Protein AF-A0A6C0JYM6-F1 (afdb_monomer_lite)

Structure (mmCIF, N/CA/C/O backbone):
data_AF-A0A6C0JYM6-F1
#
_entry.id   AF-A0A6C0JYM6-F1
#
loop_
_atom_site.group_PDB
_atom_site.id
_atom_site.type_symbol
_atom_site.label_atom_id
_atom_site.label_alt_id
_atom_site.label_comp_id
_atom_site.label_asym_id
_atom_site.label_entity_id
_atom_site.label_seq_id
_atom_site.pdbx_PDB_ins_code
_atom_site.Cartn_x
_atom_site.Cartn_y
_atom_site.Cartn_z
_atom_site.occupancy
_atom_site.B_iso_or_equiv
_atom_site.auth_seq_id
_atom_site.auth_comp_id
_atom_site.auth_asym_id
_atom_site.auth_atom_id
_atom_site.pdbx_PDB_model_num
ATOM 1 N N . MET A 1 1 ? 9.472 20.607 43.218 1.00 31.52 1 MET A N 1
ATOM 2 C CA . MET A 1 1 ? 10.200 21.164 44.378 1.00 31.52 1 MET A CA 1
ATOM 3 C C . MET A 1 1 ? 11.625 21.456 43.919 1.00 31.52 1 MET A C 1
ATOM 5 O O . MET A 1 1 ? 12.243 20.564 43.350 1.00 31.52 1 MET A O 1
ATOM 9 N N . GLN A 1 2 ? 12.064 22.716 44.001 1.00 26.34 2 GLN A N 1
ATOM 10 C CA . GLN A 1 2 ? 13.302 23.224 43.388 1.00 26.34 2 GLN A CA 1
ATOM 11 C C . GLN A 1 2 ? 14.539 22.637 44.088 1.00 26.34 2 GLN A C 1
ATOM 13 O O . GLN A 1 2 ? 14.730 22.857 45.279 1.00 26.34 2 GLN A O 1
ATOM 18 N N . LEU A 1 3 ? 15.368 21.890 43.355 1.00 31.64 3 LEU A N 1
ATOM 19 C CA . LEU A 1 3 ? 16.713 21.521 43.801 1.00 31.64 3 LEU A CA 1
ATOM 20 C C . LEU A 1 3 ? 17.609 22.751 43.633 1.00 31.64 3 LEU A C 1
ATOM 22 O O . LEU A 1 3 ? 17.805 23.212 42.509 1.00 31.64 3 LEU A O 1
ATOM 26 N N . GLN A 1 4 ? 18.135 23.285 44.732 1.00 31.38 4 GLN A N 1
ATOM 27 C CA . GLN A 1 4 ? 19.206 24.275 44.675 1.00 31.38 4 GLN A CA 1
ATOM 28 C C . GLN A 1 4 ? 20.534 23.534 44.477 1.00 31.38 4 GLN A C 1
ATOM 30 O O . GLN A 1 4 ? 20.814 22.560 45.172 1.00 31.38 4 GLN A O 1
ATOM 35 N N . SER A 1 5 ? 21.326 23.958 43.492 1.00 37.97 5 SER A N 1
ATOM 36 C CA . SER A 1 5 ? 22.681 23.449 43.272 1.00 37.97 5 SER A CA 1
ATOM 37 C C . SER A 1 5 ? 23.675 24.581 43.470 1.00 37.97 5 SER A C 1
ATOM 39 O O . SER A 1 5 ? 23.580 25.588 42.769 1.00 37.97 5 SER A O 1
ATOM 41 N N . GLU A 1 6 ? 24.648 24.393 44.352 1.00 38.03 6 GLU A N 1
ATOM 42 C CA . GLU A 1 6 ? 25.815 25.267 44.452 1.00 38.03 6 GLU A CA 1
ATOM 43 C C . GLU A 1 6 ? 26.982 24.665 43.661 1.00 38.03 6 GLU A C 1
ATOM 45 O O . GLU A 1 6 ? 27.205 23.449 43.660 1.00 38.03 6 GLU A O 1
ATOM 50 N N . VAL A 1 7 ? 27.703 25.524 42.939 1.00 34.91 7 VAL A N 1
ATOM 51 C CA . VAL A 1 7 ? 28.927 25.162 42.220 1.00 34.91 7 VAL A CA 1
ATOM 52 C C . VAL A 1 7 ? 30.094 25.443 43.153 1.00 34.91 7 VAL A C 1
ATOM 54 O O . VAL A 1 7 ? 30.351 26.600 43.474 1.00 34.91 7 VAL A O 1
ATOM 57 N N . LEU A 1 8 ? 30.819 24.402 43.555 1.00 38.25 8 LEU A N 1
ATOM 58 C CA . LEU A 1 8 ? 32.148 24.577 44.132 1.00 38.25 8 LEU A CA 1
ATOM 59 C C . LEU A 1 8 ? 33.199 24.401 43.038 1.00 38.25 8 LEU A C 1
ATOM 61 O O . LEU A 1 8 ? 33.023 23.645 42.075 1.00 38.25 8 LEU A O 1
ATOM 65 N N . THR A 1 9 ? 34.283 25.157 43.178 1.00 41.19 9 THR A N 1
ATOM 66 C CA . THR A 1 9 ? 35.446 25.122 42.295 1.00 41.19 9 THR A CA 1
ATOM 67 C C . THR A 1 9 ? 35.913 23.676 42.077 1.00 41.19 9 THR A C 1
ATOM 69 O O . THR A 1 9 ? 35.939 22.870 43.003 1.00 41.19 9 THR A O 1
ATOM 72 N N . ASN A 1 10 ? 36.262 23.353 40.824 1.00 40.12 10 ASN A N 1
ATOM 73 C CA . ASN A 1 10 ? 36.602 22.016 40.300 1.00 40.12 10 ASN A CA 1
ATOM 74 C C . ASN A 1 10 ? 35.426 21.069 39.952 1.00 40.12 10 ASN A C 1
ATOM 76 O O . ASN A 1 10 ? 35.439 19.895 40.310 1.00 40.12 10 ASN A O 1
ATOM 80 N N . ASN A 1 11 ? 34.469 21.530 39.131 1.00 40.31 11 ASN A N 1
ATOM 81 C CA . ASN A 1 11 ? 33.576 20.677 38.311 1.00 40.31 11 ASN A CA 1
ATOM 82 C C . ASN A 1 11 ? 32.729 19.614 39.060 1.00 40.31 11 ASN A C 1
ATOM 84 O O . ASN A 1 11 ? 32.369 18.580 38.481 1.00 40.31 11 ASN A O 1
ATOM 88 N N . CYS A 1 12 ? 32.362 19.865 40.318 1.00 37.28 12 CYS A N 1
ATOM 89 C CA . CYS A 1 12 ? 31.471 19.005 41.102 1.00 37.28 12 CYS A CA 1
ATOM 90 C C . CYS A 1 12 ? 30.234 19.778 41.575 1.00 37.28 12 CYS A C 1
ATOM 92 O O . CYS A 1 12 ? 30.325 20.948 41.941 1.00 37.28 12 CYS A O 1
ATOM 94 N N . ARG A 1 13 ? 29.071 19.111 41.573 1.00 43.50 13 ARG A N 1
ATOM 95 C CA . ARG A 1 13 ? 27.805 19.653 42.093 1.00 43.50 13 ARG A CA 1
ATOM 96 C C . ARG A 1 13 ? 27.333 18.826 43.283 1.00 43.50 13 ARG A C 1
ATOM 98 O O . ARG A 1 13 ? 27.358 17.594 43.222 1.00 43.50 13 ARG A O 1
ATOM 105 N N . ILE A 1 14 ? 26.885 19.507 44.335 1.00 44.09 14 ILE A N 1
ATOM 106 C CA . ILE A 1 14 ? 26.272 18.896 45.519 1.00 44.09 14 ILE A CA 1
ATOM 107 C C . ILE A 1 14 ? 24.756 19.062 45.415 1.00 44.09 14 ILE A C 1
ATOM 109 O O . ILE A 1 14 ? 24.266 20.122 45.029 1.00 44.09 14 ILE A O 1
ATOM 113 N N . PHE A 1 15 ? 24.018 18.010 45.764 1.00 44.34 15 PHE A N 1
ATOM 114 C CA . PHE A 1 15 ? 22.562 18.046 45.872 1.00 44.34 15 PHE A CA 1
ATOM 115 C C . PHE A 1 15 ? 22.151 17.806 47.327 1.00 44.34 15 PHE A C 1
ATOM 117 O O . PHE A 1 15 ? 22.619 16.854 47.954 1.00 44.34 15 PHE A O 1
ATOM 124 N N . SER A 1 16 ? 21.255 18.641 47.853 1.00 38.88 16 SER A N 1
ATOM 125 C CA . SER A 1 16 ? 20.612 18.453 49.155 1.00 38.88 16 SER A CA 1
ATOM 126 C C . SER A 1 16 ? 19.107 18.220 48.959 1.00 38.88 16 SER A C 1
ATOM 128 O O . SER A 1 16 ? 18.423 18.969 48.265 1.00 38.88 16 SER A O 1
ATOM 130 N N . GLY A 1 17 ? 18.578 17.131 49.526 1.00 40.44 17 GLY A N 1
ATOM 131 C CA . GLY A 1 17 ? 17.151 16.806 49.452 1.00 40.44 17 GLY A CA 1
ATOM 132 C C . GLY A 1 17 ? 16.804 15.463 50.097 1.00 40.44 17 GLY A C 1
ATOM 133 O O . GLY A 1 17 ? 17.571 14.506 50.028 1.00 40.44 17 GLY A O 1
ATOM 134 N N . SER A 1 18 ? 15.639 15.389 50.741 1.00 34.78 18 SER A N 1
ATOM 135 C CA . SER A 1 18 ? 15.130 14.220 51.471 1.00 34.78 18 SER A CA 1
ATOM 136 C C . SER A 1 18 ? 14.240 13.335 50.589 1.00 34.78 18 SER A C 1
ATOM 138 O O . SER A 1 18 ? 13.049 13.165 50.840 1.00 34.78 18 SER A O 1
ATOM 140 N N . THR A 1 19 ? 14.787 12.754 49.520 1.00 34.78 19 THR A N 1
ATOM 141 C CA . THR A 1 19 ? 14.013 11.824 48.676 1.00 34.78 19 THR A CA 1
ATOM 142 C C . THR A 1 19 ? 14.849 10.631 48.224 1.00 34.78 19 THR A C 1
ATOM 144 O O . THR A 1 19 ? 15.974 10.776 47.754 1.00 34.78 19 THR A O 1
ATOM 147 N N . ARG A 1 20 ? 14.292 9.419 48.372 1.00 34.34 20 ARG A N 1
ATOM 148 C CA . ARG A 1 20 ? 14.915 8.163 47.926 1.00 34.34 20 ARG A CA 1
ATOM 149 C C . ARG A 1 20 ? 14.962 8.124 46.398 1.00 34.34 20 ARG A C 1
ATOM 151 O O . ARG A 1 20 ? 13.972 7.776 45.761 1.00 34.34 20 ARG A O 1
ATOM 158 N N . ILE A 1 21 ? 16.113 8.429 45.811 1.00 35.31 21 ILE A N 1
ATOM 159 C CA . ILE A 1 21 ? 16.358 8.221 44.382 1.00 35.31 21 ILE A CA 1
ATOM 160 C C . ILE A 1 21 ? 17.020 6.846 44.209 1.00 35.31 21 ILE A C 1
ATOM 162 O O . ILE A 1 21 ? 18.114 6.611 44.717 1.00 35.31 21 ILE A O 1
ATOM 166 N N . LYS A 1 22 ? 16.375 5.919 43.486 1.00 34.84 22 LYS A N 1
ATOM 167 C CA . LYS A 1 22 ? 17.035 4.688 43.015 1.00 34.84 22 LYS A CA 1
ATOM 168 C C . LYS A 1 22 ? 17.999 5.061 41.887 1.00 34.84 22 LYS A C 1
ATOM 170 O O . LYS A 1 22 ? 17.589 5.174 40.737 1.00 34.84 22 LYS A O 1
ATOM 175 N N . MET A 1 23 ? 19.269 5.268 42.220 1.00 35.69 23 MET A N 1
ATOM 176 C CA . 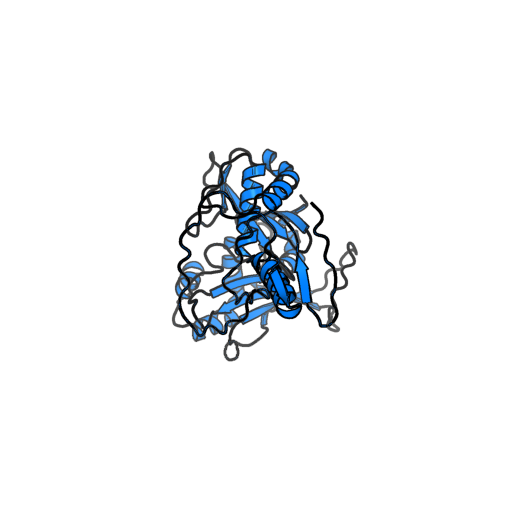MET A 1 23 ? 20.336 5.468 41.236 1.00 35.69 23 MET A CA 1
ATOM 177 C C . MET A 1 23 ? 20.975 4.119 40.850 1.00 35.69 23 MET A C 1
ATOM 179 O O . MET A 1 23 ? 21.131 3.250 41.713 1.00 35.69 23 MET A O 1
ATOM 183 N N . PRO A 1 24 ? 21.347 3.908 39.574 1.00 32.34 24 PRO A N 1
ATOM 184 C CA . PRO A 1 24 ? 22.122 2.740 39.157 1.00 32.34 24 PRO A CA 1
ATOM 185 C C . PRO A 1 24 ? 23.517 2.755 39.808 1.00 32.34 24 PRO A C 1
ATOM 187 O O . PRO A 1 24 ? 24.075 3.822 40.053 1.00 32.34 24 PRO A O 1
ATOM 190 N N . ARG A 1 25 ? 24.068 1.568 40.107 1.00 35.84 25 ARG A N 1
ATOM 191 C CA . ARG A 1 25 ? 25.347 1.383 40.822 1.00 35.84 25 ARG A CA 1
ATOM 192 C C . ARG A 1 25 ? 26.493 2.142 40.137 1.00 35.84 25 ARG A C 1
ATOM 194 O O . ARG A 1 25 ? 27.040 1.664 39.150 1.00 35.84 25 ARG A O 1
ATOM 201 N N . PHE A 1 26 ? 26.897 3.269 40.709 1.00 35.78 26 PHE A N 1
ATOM 202 C CA . PHE A 1 26 ? 28.161 3.938 40.412 1.00 35.78 26 PHE A CA 1
ATOM 203 C C . PHE A 1 26 ? 28.857 4.286 41.730 1.00 35.78 26 PHE A C 1
ATOM 205 O O . PHE A 1 26 ? 28.179 4.524 42.728 1.00 35.78 26 PHE A O 1
ATOM 212 N N . LEU A 1 27 ? 30.196 4.239 41.738 1.00 34.47 27 LEU A N 1
ATOM 213 C CA . LEU A 1 27 ? 31.031 4.492 42.917 1.00 34.47 27 LEU A CA 1
ATOM 214 C C . LEU A 1 27 ? 30.638 5.822 43.578 1.00 34.47 27 LEU A C 1
ATOM 216 O O . LEU A 1 27 ? 30.712 6.875 42.947 1.00 34.47 27 LEU A O 1
ATOM 220 N N . ILE A 1 28 ? 30.248 5.754 44.848 1.00 38.16 28 ILE A N 1
ATOM 221 C CA . ILE A 1 28 ? 30.013 6.914 45.705 1.00 38.16 28 ILE A CA 1
ATOM 222 C C . ILE A 1 28 ? 31.198 6.984 46.662 1.00 38.16 28 ILE A C 1
ATOM 224 O O . ILE A 1 28 ? 31.367 6.096 47.495 1.00 38.16 28 ILE A O 1
ATOM 228 N N . THR A 1 29 ? 32.012 8.029 46.554 1.00 35.47 29 THR A N 1
ATOM 229 C CA . THR A 1 29 ? 33.059 8.323 47.539 1.00 35.47 29 THR A CA 1
ATOM 230 C C . THR A 1 29 ? 32.466 9.254 48.593 1.00 35.47 29 THR A C 1
ATOM 232 O O . THR A 1 29 ? 32.074 10.376 48.278 1.00 35.47 29 THR A O 1
ATOM 235 N N . CYS A 1 30 ? 32.348 8.789 49.837 1.00 29.80 30 CYS A N 1
ATOM 236 C CA . CYS A 1 30 ? 31.891 9.606 50.960 1.00 29.80 30 CYS A CA 1
ATOM 237 C C . CYS A 1 30 ? 33.093 10.352 51.560 1.00 29.80 30 CYS A C 1
ATOM 239 O O . CYS A 1 30 ? 34.024 9.724 52.057 1.00 29.80 30 CYS A O 1
ATOM 241 N N . TYR A 1 31 ? 33.085 11.685 51.507 1.00 31.22 31 TYR A N 1
ATOM 242 C CA . TYR A 1 31 ? 34.155 12.542 52.032 1.00 31.22 31 TYR A CA 1
ATOM 243 C C . TYR A 1 31 ? 33.928 12.917 53.507 1.00 31.22 31 TYR A C 1
ATOM 245 O O . TYR A 1 31 ? 34.009 14.078 53.869 1.00 31.22 31 TYR A O 1
ATOM 253 N N . THR A 1 32 ? 33.656 11.946 54.379 1.00 31.75 32 THR A N 1
ATOM 254 C CA . THR A 1 32 ? 33.750 12.133 55.844 1.00 31.75 32 THR A CA 1
ATOM 255 C C . THR A 1 32 ? 34.091 10.815 56.543 1.00 31.75 32 THR A C 1
ATOM 257 O O . THR A 1 32 ? 33.369 10.352 57.417 1.00 31.75 32 THR A O 1
ATOM 260 N N . CYS A 1 33 ? 35.174 10.162 56.121 1.00 26.64 33 CYS A N 1
ATOM 261 C CA . CYS A 1 33 ? 36.001 9.290 56.961 1.00 26.64 33 CYS A CA 1
ATOM 262 C C . CYS A 1 33 ? 37.198 8.824 56.131 1.00 26.64 33 CYS A C 1
ATOM 264 O O . CYS A 1 33 ? 37.030 8.238 55.065 1.00 26.64 33 CYS A O 1
ATOM 266 N N . SER A 1 34 ? 38.411 9.086 56.611 1.00 30.80 34 SER A N 1
ATOM 267 C CA . SER A 1 34 ? 39.636 8.543 56.027 1.00 30.80 34 SER A CA 1
ATOM 268 C C . SER A 1 34 ? 39.642 7.020 56.184 1.00 30.80 34 SER A C 1
ATOM 270 O O . SER A 1 34 ? 39.886 6.509 57.272 1.00 30.80 34 SER A O 1
ATOM 272 N N . SER A 1 35 ? 39.325 6.281 55.122 1.00 26.66 35 SER A N 1
ATOM 273 C CA . SER A 1 35 ? 39.756 4.889 54.953 1.00 26.66 35 SER A CA 1
ATOM 274 C C . SER A 1 35 ? 39.639 4.471 53.486 1.00 26.66 35 SER A C 1
ATOM 276 O O . SER A 1 35 ? 38.587 4.579 52.858 1.00 26.66 35 SER A O 1
ATOM 278 N N . GLN A 1 36 ? 40.758 4.018 52.919 1.00 29.58 36 GLN A N 1
ATOM 279 C CA . GLN A 1 36 ? 40.793 3.320 51.637 1.00 29.58 36 GLN A CA 1
ATOM 280 C C . GLN A 1 36 ? 40.094 1.966 51.794 1.00 29.58 36 GLN A C 1
ATOM 282 O O . GLN A 1 36 ? 40.442 1.210 52.698 1.00 29.58 36 GLN A O 1
ATOM 287 N N . ILE A 1 37 ? 39.149 1.628 50.911 1.00 31.38 37 ILE A N 1
ATOM 288 C CA . ILE A 1 37 ? 38.588 0.272 50.841 1.00 31.38 37 ILE A CA 1
ATOM 289 C C . ILE A 1 37 ? 38.582 -0.201 49.386 1.00 31.38 37 ILE A C 1
ATOM 291 O O . ILE A 1 37 ? 37.898 0.355 48.526 1.00 31.38 37 ILE A O 1
ATOM 295 N N . ASN A 1 38 ? 39.375 -1.245 49.140 1.00 29.00 38 ASN A N 1
ATOM 296 C CA . ASN A 1 38 ? 39.420 -2.017 47.905 1.00 29.00 38 ASN A CA 1
ATOM 297 C C . ASN A 1 38 ? 38.197 -2.939 47.791 1.00 29.00 38 ASN A C 1
ATOM 299 O O . ASN A 1 38 ? 37.767 -3.529 48.776 1.00 29.00 38 ASN A O 1
ATOM 303 N N . ASN A 1 39 ? 37.691 -3.068 46.560 1.00 36.84 39 ASN A N 1
ATOM 304 C CA . ASN A 1 39 ? 36.740 -4.062 46.047 1.00 36.84 39 ASN A CA 1
ATOM 305 C C . ASN A 1 39 ? 36.231 -5.112 47.051 1.00 36.84 39 ASN A C 1
ATOM 307 O O . ASN A 1 39 ? 36.833 -6.171 47.218 1.00 36.84 39 ASN A O 1
ATOM 311 N N . THR A 1 40 ? 35.058 -4.882 47.642 1.00 27.61 40 THR A N 1
ATOM 312 C CA . THR A 1 40 ? 34.197 -5.973 48.121 1.00 27.61 40 THR A CA 1
ATOM 313 C C . THR A 1 40 ? 32.745 -5.515 48.258 1.00 27.61 40 THR A C 1
ATOM 315 O O . THR A 1 40 ? 32.445 -4.374 48.598 1.00 27.61 40 THR A O 1
ATOM 318 N N . THR A 1 41 ? 31.835 -6.423 47.919 1.00 28.14 41 THR A N 1
ATOM 319 C CA . THR A 1 41 ? 30.375 -6.298 47.948 1.00 28.14 41 THR A CA 1
ATOM 320 C C . THR A 1 41 ? 29.855 -5.710 49.265 1.00 28.14 41 THR A C 1
ATOM 322 O O . THR A 1 41 ? 30.011 -6.324 50.316 1.00 28.14 41 THR A O 1
ATOM 325 N N . ILE A 1 42 ? 29.167 -4.564 49.215 1.00 30.48 42 ILE A N 1
ATOM 326 C CA . ILE A 1 42 ? 28.484 -4.002 50.390 1.00 30.48 42 ILE A CA 1
ATOM 327 C C . ILE A 1 42 ? 27.062 -4.570 50.474 1.00 30.48 42 ILE A C 1
ATOM 329 O O . ILE A 1 42 ? 26.170 -4.186 49.716 1.00 30.48 42 ILE A O 1
ATOM 333 N N . THR A 1 43 ? 26.837 -5.472 51.428 1.00 28.38 43 THR A N 1
ATOM 334 C CA . THR A 1 43 ? 25.513 -5.757 51.998 1.00 28.38 43 THR A CA 1
ATOM 335 C C . THR A 1 43 ? 25.254 -4.774 53.136 1.00 28.38 43 THR A C 1
ATOM 337 O O . THR A 1 43 ? 25.897 -4.864 54.181 1.00 28.38 43 THR A O 1
ATOM 340 N N . HIS A 1 44 ? 24.317 -3.838 52.975 1.00 33.25 44 HIS A N 1
ATOM 341 C CA . HIS A 1 44 ? 23.895 -2.997 54.096 1.00 33.25 44 HIS A CA 1
ATOM 342 C C . HIS A 1 44 ? 22.930 -3.769 55.007 1.00 33.25 44 HIS A C 1
ATOM 344 O O . HIS A 1 44 ? 21.798 -4.060 54.622 1.00 33.25 44 HIS A O 1
ATOM 350 N N . LYS A 1 45 ? 23.380 -4.056 56.236 1.00 27.83 45 LYS A N 1
ATOM 351 C CA . LYS A 1 45 ? 22.495 -4.229 57.396 1.00 27.83 45 LYS A CA 1
ATOM 352 C C . LYS A 1 45 ? 21.785 -2.897 57.661 1.00 27.83 45 LYS A C 1
ATOM 354 O O . LYS A 1 45 ? 22.424 -1.848 57.652 1.00 27.83 45 LYS A O 1
ATOM 359 N N . VAL A 1 46 ? 20.475 -2.953 57.882 1.00 30.28 46 VAL A N 1
ATOM 360 C CA . VAL A 1 46 ? 19.626 -1.805 58.235 1.00 30.28 46 VAL A CA 1
ATOM 361 C C . VAL A 1 46 ? 19.975 -1.335 59.658 1.00 30.28 46 VAL A C 1
ATOM 363 O O . VAL A 1 46 ? 19.858 -2.148 60.575 1.00 30.28 46 VAL A O 1
ATOM 366 N N . PRO A 1 47 ? 20.388 -0.073 59.887 1.00 31.52 47 PRO A N 1
ATOM 367 C CA . PRO A 1 47 ? 20.484 0.489 61.232 1.00 31.52 47 PRO A CA 1
ATOM 368 C C . PRO A 1 47 ? 19.111 0.998 61.703 1.00 31.52 47 PRO A C 1
ATOM 370 O O . PRO A 1 47 ? 18.299 1.451 60.897 1.00 31.52 47 PRO A O 1
ATOM 373 N N . GLY A 1 48 ? 18.862 0.897 63.011 1.00 31.61 48 GLY A N 1
ATOM 374 C CA . GLY A 1 48 ? 17.624 1.304 63.684 1.00 31.61 48 GLY A CA 1
ATOM 375 C C . GLY A 1 48 ? 17.329 2.819 63.687 1.00 31.61 48 GLY A C 1
ATOM 376 O O . GLY A 1 48 ? 18.104 3.609 63.151 1.00 31.61 48 GLY A O 1
ATOM 377 N N . PRO A 1 49 ? 16.205 3.249 64.295 1.00 33.34 49 PRO A N 1
ATOM 378 C CA . PRO A 1 49 ? 15.451 4.431 63.855 1.00 33.34 49 PRO A CA 1
ATOM 379 C C . PRO A 1 49 ? 15.950 5.822 64.284 1.00 33.34 49 PRO A C 1
ATOM 381 O O . PRO A 1 49 ? 15.175 6.758 64.149 1.00 33.34 49 PRO A O 1
ATOM 384 N N . ASN A 1 50 ? 17.172 6.009 64.797 1.00 39.19 50 ASN A N 1
ATOM 385 C CA . ASN A 1 50 ? 17.556 7.281 65.442 1.00 39.19 50 ASN A CA 1
ATOM 386 C C . ASN A 1 50 ? 18.982 7.778 65.122 1.00 39.19 50 ASN A C 1
ATOM 388 O O . ASN A 1 50 ? 19.788 7.971 66.027 1.00 39.19 50 ASN A O 1
ATOM 392 N N . THR A 1 51 ? 19.282 8.078 63.854 1.00 33.72 51 THR A N 1
ATOM 393 C CA . THR A 1 51 ? 20.353 9.032 63.489 1.00 33.72 51 THR A CA 1
ATOM 394 C C . THR A 1 51 ? 19.921 9.911 62.306 1.00 33.72 51 THR A C 1
ATOM 396 O O . THR A 1 51 ? 19.405 9.433 61.298 1.00 33.72 51 THR A O 1
ATOM 399 N N . CYS A 1 52 ? 20.073 11.226 62.476 1.00 33.19 52 CYS A N 1
ATOM 400 C CA . CYS A 1 52 ? 19.615 12.307 61.592 1.00 33.19 52 CYS A CA 1
ATOM 401 C C . CYS A 1 52 ? 20.798 12.849 60.734 1.00 33.19 52 CYS A C 1
ATOM 403 O O . CYS A 1 52 ? 21.910 12.342 60.866 1.00 33.19 52 CYS A O 1
ATOM 405 N N . PRO A 1 53 ? 20.625 13.883 59.888 1.00 43.47 53 PRO A N 1
ATOM 406 C CA . PRO A 1 53 ? 20.251 13.814 58.476 1.00 43.47 53 PRO A CA 1
ATOM 407 C C . PRO A 1 53 ? 21.371 14.355 57.549 1.00 43.47 53 PRO A C 1
ATOM 409 O O . PRO A 1 53 ? 22.373 14.882 58.007 1.00 43.47 53 PRO A O 1
ATOM 412 N N . HIS A 1 54 ? 21.159 14.295 56.230 1.00 34.38 54 HIS A N 1
ATOM 413 C CA . HIS A 1 54 ? 22.023 14.830 55.154 1.00 34.38 54 HIS A CA 1
ATOM 414 C C . HIS A 1 54 ? 23.188 13.940 54.707 1.00 34.38 54 HIS A C 1
ATOM 416 O O . HIS A 1 54 ? 24.354 14.180 54.999 1.00 34.38 54 HIS A O 1
ATOM 422 N N . ILE A 1 55 ? 22.868 12.967 53.851 1.00 40.44 55 ILE A N 1
ATOM 423 C CA . ILE A 1 55 ? 23.872 12.390 52.959 1.00 40.44 55 ILE A CA 1
ATOM 424 C C . ILE A 1 55 ? 24.031 13.343 51.769 1.00 40.44 55 ILE A C 1
ATOM 426 O O . ILE A 1 55 ? 23.116 13.481 50.956 1.00 40.44 55 ILE A O 1
ATOM 430 N N . GLN A 1 56 ? 25.173 14.022 51.681 1.00 37.75 56 GLN A N 1
ATOM 431 C CA . GLN A 1 56 ? 25.569 14.757 50.481 1.00 37.75 56 GLN A CA 1
ATOM 432 C C . GLN A 1 56 ? 26.215 13.779 49.496 1.00 37.75 56 GLN A C 1
ATOM 434 O O . GLN A 1 56 ? 27.204 13.119 49.813 1.00 37.75 56 GLN A O 1
ATOM 439 N N . TYR A 1 57 ? 25.659 13.686 48.290 1.00 48.00 57 TYR A N 1
ATOM 440 C CA . TYR A 1 57 ? 26.269 12.951 47.186 1.00 48.00 57 TYR A CA 1
ATOM 441 C C . TYR A 1 57 ? 26.857 13.958 46.198 1.00 48.00 57 TYR A C 1
ATOM 443 O O . TYR A 1 57 ? 26.138 14.818 45.687 1.00 48.00 57 TYR A O 1
ATOM 451 N N . ALA A 1 58 ? 28.152 13.842 45.913 1.00 44.44 58 ALA A N 1
ATOM 452 C CA . ALA A 1 58 ? 28.790 14.566 44.822 1.00 44.44 58 ALA A CA 1
ATOM 453 C C . ALA A 1 58 ? 28.782 13.679 43.571 1.00 44.44 58 ALA A C 1
ATOM 455 O O . ALA A 1 58 ? 29.330 12.577 43.576 1.00 44.44 58 ALA A O 1
ATOM 456 N N . ILE A 1 59 ? 28.157 14.152 42.494 1.00 52.97 59 ILE A N 1
ATOM 457 C CA . ILE A 1 59 ? 28.250 13.526 41.169 1.00 52.97 59 ILE A CA 1
ATOM 458 C C . ILE A 1 59 ? 29.100 14.457 40.311 1.00 52.97 59 ILE A C 1
ATOM 460 O O . ILE A 1 59 ? 28.813 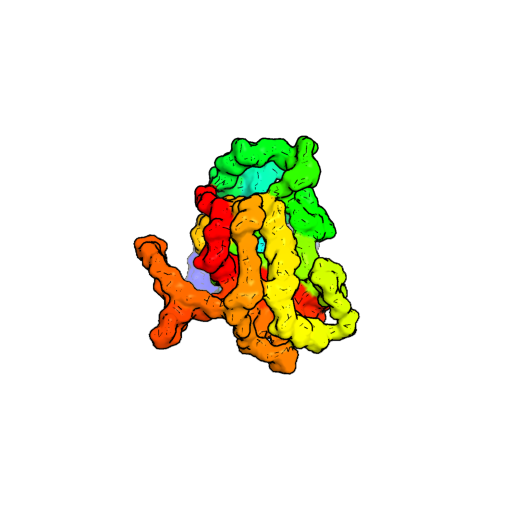15.652 40.220 1.00 52.97 59 ILE A O 1
ATOM 464 N N . CYS A 1 60 ? 30.150 13.932 39.677 1.00 56.88 60 CYS A N 1
ATOM 465 C CA . CYS A 1 60 ? 30.956 14.755 38.782 1.00 56.88 60 CYS A CA 1
ATOM 466 C C . CYS A 1 60 ? 30.138 15.164 37.547 1.00 56.88 60 CYS A C 1
ATOM 468 O O . CYS A 1 60 ? 29.288 14.410 37.056 1.00 56.88 60 CYS A O 1
ATOM 470 N N . ASP A 1 61 ? 30.429 16.345 37.005 1.00 49.81 61 ASP A N 1
ATOM 471 C CA . ASP A 1 61 ? 29.655 16.955 35.917 1.00 49.81 61 ASP A CA 1
ATOM 472 C C . ASP A 1 61 ? 29.574 16.044 34.667 1.00 49.81 61 ASP A C 1
ATOM 474 O O . ASP A 1 61 ? 28.567 16.014 33.958 1.00 49.81 61 ASP A O 1
ATOM 478 N N . LYS A 1 62 ? 30.602 15.211 34.437 1.00 54.12 62 LYS A N 1
ATOM 479 C CA . LYS A 1 62 ? 30.648 14.212 33.353 1.00 54.12 62 LYS A CA 1
ATOM 480 C C . LYS A 1 62 ? 29.664 13.056 33.572 1.00 54.12 62 LYS A C 1
ATOM 482 O O . LYS A 1 62 ? 28.988 12.649 32.629 1.00 54.12 62 LYS A O 1
ATOM 487 N N . CYS A 1 63 ? 29.553 12.543 34.798 1.00 59.34 63 CYS A N 1
ATOM 488 C CA . CYS A 1 63 ? 28.593 11.492 35.149 1.00 59.34 63 CYS A CA 1
ATOM 489 C C . CYS A 1 63 ? 27.153 12.019 35.146 1.00 59.34 63 CYS A C 1
ATOM 491 O O . CYS A 1 63 ? 26.255 11.315 34.693 1.00 59.34 63 CYS A O 1
ATOM 493 N N . TYR A 1 64 ? 26.943 13.269 35.569 1.00 61.16 64 TYR A N 1
ATOM 494 C CA . TYR A 1 64 ? 25.638 13.930 35.514 1.00 61.16 64 TYR A CA 1
ATOM 495 C C . TYR A 1 64 ? 25.172 14.172 34.070 1.00 61.16 64 TYR A C 1
ATOM 497 O O . TYR A 1 64 ? 24.059 13.808 33.696 1.00 61.16 64 TYR A O 1
ATOM 505 N N . LYS A 1 65 ? 26.051 14.698 33.209 1.00 56.84 65 LYS A N 1
ATOM 506 C CA . LYS A 1 65 ? 25.766 14.861 31.773 1.00 56.84 65 LYS A CA 1
ATOM 507 C C . LYS A 1 65 ? 25.499 13.520 31.086 1.00 56.84 65 LYS A C 1
ATOM 509 O O . LYS A 1 65 ? 24.614 13.439 30.236 1.00 56.84 65 LYS A O 1
ATOM 514 N N . LYS A 1 66 ? 26.214 12.458 31.477 1.00 55.69 66 LYS A N 1
ATOM 515 C CA . LYS A 1 66 ? 25.968 11.097 30.985 1.00 55.69 66 LYS A CA 1
ATOM 516 C C . LYS A 1 66 ? 24.613 10.558 31.451 1.00 55.69 66 LYS A C 1
ATOM 518 O O . LYS A 1 66 ? 23.879 10.047 30.617 1.00 55.69 66 LYS A O 1
ATOM 523 N N . SER A 1 67 ? 24.241 10.725 32.724 1.00 55.44 67 SER A N 1
ATOM 524 C CA . SER A 1 67 ? 22.938 10.263 33.218 1.00 55.44 67 SER A CA 1
ATOM 525 C C . SER A 1 67 ? 21.779 11.019 32.570 1.00 55.44 67 SER A C 1
ATOM 527 O O . SER A 1 67 ? 20.809 10.385 32.180 1.00 55.44 67 SER A O 1
ATOM 529 N N . LEU A 1 68 ? 21.899 12.333 32.347 1.00 53.81 68 LEU A N 1
ATOM 530 C CA . LEU A 1 68 ? 20.928 13.122 31.577 1.00 53.81 68 LEU A CA 1
ATOM 531 C C . LEU A 1 68 ? 20.839 12.673 30.112 1.00 53.81 68 LEU A C 1
ATOM 533 O O . LEU A 1 68 ? 19.743 12.564 29.563 1.00 53.81 68 LEU A O 1
ATOM 537 N N . GLY A 1 69 ? 21.981 12.388 29.480 1.00 50.28 69 GLY A N 1
ATOM 538 C CA . GLY A 1 69 ? 22.042 11.849 28.120 1.00 50.28 69 GLY A CA 1
ATOM 539 C C . GLY A 1 69 ? 21.403 10.462 28.002 1.00 50.28 69 GLY A C 1
ATOM 540 O O . GLY A 1 69 ? 20.656 10.207 27.057 1.00 50.28 69 GLY A O 1
ATOM 541 N N . ASP A 1 70 ? 21.632 9.593 28.986 1.00 48.59 70 ASP A N 1
ATOM 542 C CA . ASP A 1 70 ? 21.068 8.244 29.056 1.00 48.59 70 ASP A CA 1
ATOM 543 C C . ASP A 1 70 ? 19.568 8.275 29.414 1.00 48.59 70 ASP A C 1
ATOM 545 O O . ASP A 1 70 ? 18.780 7.525 28.834 1.00 48.59 70 ASP A O 1
ATOM 549 N N . HIS A 1 71 ? 19.131 9.210 30.266 1.00 43.94 71 HIS A N 1
ATOM 550 C CA . HIS A 1 71 ? 17.717 9.425 30.589 1.00 43.94 71 HIS A CA 1
ATOM 551 C C . HIS A 1 71 ? 16.937 9.972 29.383 1.00 43.94 71 HIS A C 1
ATOM 553 O O . HIS A 1 71 ? 15.826 9.513 29.117 1.00 43.94 71 HIS A O 1
ATOM 559 N N . ASN A 1 72 ? 17.535 10.876 28.595 1.00 43.44 72 ASN A N 1
ATOM 560 C CA . ASN A 1 72 ? 16.966 11.343 27.325 1.00 43.44 72 ASN A CA 1
ATOM 561 C C . ASN A 1 72 ? 16.956 10.247 26.245 1.00 43.44 72 ASN A C 1
ATOM 563 O O . ASN A 1 72 ? 16.024 10.186 25.440 1.00 43.44 72 ASN A O 1
ATOM 567 N N . LYS A 1 73 ? 17.935 9.331 26.246 1.00 40.19 73 LYS A N 1
ATOM 568 C CA . LYS A 1 73 ? 17.932 8.138 25.378 1.00 40.19 73 LYS A CA 1
ATOM 569 C C . LYS A 1 73 ? 16.858 7.120 25.762 1.00 40.19 73 LYS A C 1
ATOM 571 O O . LYS A 1 73 ? 16.298 6.485 24.871 1.00 40.19 73 LYS A O 1
ATOM 576 N N . MET A 1 74 ? 16.525 6.984 27.047 1.00 40.78 74 MET A N 1
ATOM 577 C CA . MET A 1 74 ? 15.430 6.115 27.499 1.00 40.78 74 MET A CA 1
ATOM 578 C C . MET A 1 74 ? 14.033 6.632 27.107 1.00 40.78 74 MET A C 1
ATOM 580 O O . MET A 1 74 ? 13.099 5.836 27.061 1.00 40.78 74 MET A O 1
ATOM 584 N N . VAL A 1 75 ? 13.878 7.921 26.772 1.00 44.12 75 VAL A N 1
ATOM 585 C CA . VAL A 1 75 ? 12.563 8.550 26.518 1.00 44.12 75 VAL A CA 1
ATOM 586 C C . VAL A 1 75 ? 12.187 8.649 25.030 1.00 44.12 75 VAL A C 1
ATOM 588 O O . VAL A 1 75 ? 11.022 8.862 24.709 1.00 44.12 75 VAL A O 1
ATOM 591 N N . LYS A 1 76 ? 13.093 8.393 24.080 1.00 41.91 76 LYS A N 1
ATOM 592 C CA . LYS A 1 76 ? 12.723 8.292 22.653 1.00 41.91 76 LYS A CA 1
ATOM 593 C C . LYS A 1 76 ? 13.158 6.965 22.054 1.00 41.91 76 LYS A C 1
ATOM 595 O O . LYS A 1 76 ? 14.094 6.887 21.262 1.00 41.91 76 LYS A O 1
ATOM 600 N N . LYS A 1 77 ? 12.420 5.904 22.388 1.00 47.06 77 LYS A N 1
ATOM 601 C CA . LYS A 1 77 ? 12.420 4.694 21.562 1.00 47.06 77 LYS A CA 1
ATOM 602 C C . LYS A 1 77 ? 11.953 5.098 20.163 1.00 47.06 77 LYS A C 1
ATOM 604 O O . LYS A 1 77 ? 10.840 5.588 20.004 1.00 47.06 77 LYS A O 1
ATOM 609 N N . GLN A 1 78 ? 12.818 4.942 19.165 1.00 49.88 78 GLN A N 1
ATOM 610 C CA . GLN A 1 78 ? 12.495 5.266 17.780 1.00 49.88 78 GLN A CA 1
ATOM 611 C C . GLN A 1 78 ? 11.291 4.422 17.336 1.00 49.88 78 GLN A C 1
ATOM 613 O O . GLN A 1 78 ? 11.405 3.202 17.201 1.00 49.88 78 GLN A O 1
ATOM 618 N N . LEU A 1 79 ? 10.137 5.069 17.161 1.00 58.84 79 LEU A N 1
ATOM 619 C CA . LEU A 1 79 ? 8.917 4.426 16.677 1.00 58.84 79 LEU A CA 1
ATOM 620 C C . LEU A 1 79 ? 9.172 3.882 15.268 1.00 58.84 79 LEU A C 1
ATOM 622 O O . LEU A 1 79 ? 9.699 4.593 14.405 1.00 58.84 79 LEU A O 1
ATOM 626 N N . ARG A 1 80 ? 8.768 2.644 14.995 1.00 58.88 80 ARG A N 1
ATOM 627 C CA . ARG A 1 80 ? 8.810 2.036 13.654 1.00 58.88 80 ARG A CA 1
ATOM 628 C C . ARG A 1 80 ? 7.528 2.340 12.881 1.00 58.88 80 ARG A C 1
ATOM 630 O O . ARG A 1 80 ? 6.544 2.745 13.486 1.00 58.88 80 ARG A O 1
ATOM 637 N N . THR A 1 81 ? 7.532 2.217 11.556 1.00 58.28 81 THR A N 1
ATOM 638 C CA . THR A 1 81 ? 6.334 2.487 10.731 1.00 58.28 81 THR A CA 1
ATOM 639 C C . THR A 1 81 ? 5.147 1.631 11.161 1.00 58.28 81 THR A C 1
ATOM 641 O O . THR A 1 81 ? 4.028 2.120 11.218 1.00 58.28 81 THR A O 1
ATOM 644 N N . GLU A 1 82 ? 5.407 0.389 11.563 1.00 65.25 82 GLU A N 1
ATOM 645 C CA . GLU A 1 82 ? 4.401 -0.528 12.096 1.00 65.25 82 GLU A CA 1
ATOM 646 C C . GLU A 1 82 ? 3.793 -0.046 13.424 1.00 65.25 82 GLU A C 1
ATOM 648 O O . GLU A 1 82 ? 2.670 -0.417 13.754 1.00 65.25 82 GLU A O 1
ATOM 653 N N . ASP A 1 83 ? 4.511 0.781 14.191 1.00 81.38 83 ASP A N 1
ATOM 654 C CA . ASP A 1 83 ? 3.979 1.368 15.422 1.00 81.38 83 ASP A CA 1
ATOM 655 C C . ASP A 1 83 ? 2.953 2.469 15.098 1.00 81.38 83 ASP A C 1
ATOM 657 O O . ASP A 1 83 ? 1.926 2.559 15.765 1.00 81.38 83 ASP A O 1
ATOM 661 N N . ASP A 1 84 ? 3.182 3.252 14.039 1.00 85.44 84 ASP A N 1
ATOM 662 C CA . ASP A 1 84 ? 2.245 4.289 13.582 1.00 85.44 84 ASP A CA 1
ATOM 663 C C . ASP A 1 84 ? 0.993 3.678 12.952 1.00 85.44 84 ASP A C 1
ATOM 665 O O . ASP A 1 84 ? -0.104 4.159 13.221 1.00 85.44 84 ASP A O 1
ATOM 669 N N . GLY A 1 85 ? 1.144 2.583 12.196 1.00 90.88 85 GLY A N 1
ATOM 670 C CA . GLY A 1 85 ? 0.019 1.813 11.656 1.00 90.88 85 GLY A CA 1
ATOM 671 C C . GLY A 1 85 ? -0.945 1.367 12.753 1.00 90.88 85 GLY A C 1
ATOM 672 O O . GLY A 1 85 ? -2.126 1.690 12.710 1.00 90.88 85 GLY A O 1
ATOM 673 N N . LYS A 1 86 ? -0.420 0.753 13.821 1.00 92.81 86 LYS A N 1
ATOM 674 C CA . LYS A 1 86 ? -1.242 0.301 14.956 1.00 92.81 86 LYS A CA 1
ATOM 675 C C . LYS A 1 86 ? -1.882 1.439 15.744 1.00 92.81 86 LYS A C 1
ATOM 677 O O . LYS A 1 86 ? -2.993 1.287 16.243 1.00 92.81 86 LYS A O 1
ATOM 682 N N . MET A 1 87 ? -1.193 2.572 15.896 1.00 95.12 87 MET A N 1
ATOM 683 C CA . MET A 1 87 ? -1.784 3.758 16.529 1.00 95.12 87 MET A CA 1
ATOM 684 C C . MET A 1 87 ? -2.887 4.372 15.656 1.00 95.12 87 MET A C 1
ATOM 686 O O . MET A 1 87 ? -3.881 4.858 16.192 1.00 95.12 87 MET A O 1
ATOM 690 N N . PHE A 1 88 ? -2.740 4.317 14.330 1.00 96.62 88 PHE A N 1
ATOM 691 C CA . PHE A 1 88 ? -3.763 4.764 13.391 1.00 96.62 88 PHE A CA 1
ATOM 692 C C . PHE A 1 88 ? -4.986 3.848 13.391 1.00 96.62 88 PHE A C 1
ATOM 694 O O . PHE A 1 88 ? -6.100 4.339 13.556 1.00 96.62 88 PHE A O 1
ATOM 701 N N . GLU A 1 89 ? -4.781 2.530 13.339 1.00 96.75 89 GLU A N 1
ATOM 702 C CA . GLU A 1 89 ? -5.852 1.542 13.493 1.00 96.75 89 GLU A CA 1
ATOM 703 C C . GLU A 1 89 ? -6.606 1.724 14.825 1.00 96.75 89 GLU A C 1
ATOM 705 O O . GLU A 1 89 ? -7.838 1.691 14.879 1.00 96.75 89 GLU A O 1
ATOM 710 N N . MET A 1 90 ? -5.883 1.972 15.922 1.00 97.19 90 MET A N 1
ATOM 711 C CA . MET A 1 90 ? -6.506 2.287 17.209 1.00 97.19 90 MET A CA 1
ATOM 712 C C . MET A 1 90 ? -7.338 3.576 17.136 1.00 97.19 90 MET A C 1
ATOM 714 O O . MET A 1 90 ? -8.460 3.601 17.633 1.00 97.19 90 MET A O 1
ATOM 718 N N . GLY A 1 91 ? -6.833 4.633 16.494 1.00 97.56 91 GLY A N 1
ATOM 719 C CA . GLY A 1 91 ? -7.584 5.875 16.279 1.00 97.56 91 GLY A CA 1
ATOM 720 C C . GLY A 1 91 ? -8.894 5.656 15.512 1.00 97.56 91 GLY A C 1
ATOM 721 O O . GLY A 1 91 ? -9.926 6.201 15.899 1.00 97.56 91 GLY A O 1
ATOM 722 N N . ILE A 1 92 ? -8.874 4.802 14.484 1.00 98.19 92 ILE A N 1
ATOM 723 C CA . ILE A 1 92 ? -10.071 4.398 13.731 1.00 98.19 92 ILE A CA 1
ATOM 724 C C . ILE A 1 92 ? -11.039 3.618 14.630 1.00 98.19 92 ILE A C 1
ATOM 726 O O . ILE A 1 92 ? -12.228 3.927 14.640 1.00 98.19 92 ILE A O 1
ATOM 730 N N . CYS A 1 93 ? -10.549 2.669 15.439 1.00 97.88 93 CYS A N 1
ATOM 731 C CA . CYS A 1 93 ? -11.396 1.929 16.384 1.00 97.88 93 CYS A CA 1
ATOM 732 C C . CYS A 1 93 ? -12.121 2.879 17.347 1.00 97.88 93 CYS A C 1
ATOM 734 O O . CYS A 1 93 ? -13.326 2.761 17.561 1.00 97.88 93 CYS A O 1
ATOM 736 N N . LEU A 1 94 ? -11.401 3.868 17.885 1.00 97.56 94 LEU A N 1
ATOM 737 C CA . LEU A 1 94 ? -11.976 4.878 18.770 1.00 97.56 94 LEU A CA 1
ATOM 738 C C . LEU A 1 94 ? -13.019 5.760 18.072 1.00 97.56 94 LEU A C 1
ATOM 740 O O . LEU A 1 94 ? -13.999 6.136 18.715 1.00 97.56 94 LEU A O 1
ATOM 744 N N . ALA A 1 95 ? -12.805 6.118 16.802 1.00 97.12 95 ALA A N 1
ATOM 745 C CA . ALA A 1 95 ? -13.735 6.941 16.024 1.00 97.12 95 ALA A CA 1
ATOM 746 C C . ALA A 1 95 ? -15.029 6.180 15.697 1.00 97.12 95 ALA A C 1
ATOM 748 O O . ALA A 1 95 ? -16.125 6.719 15.833 1.00 97.12 95 ALA A O 1
ATOM 749 N N . LEU A 1 96 ? -14.906 4.898 15.349 1.00 96.62 96 LEU A N 1
ATOM 750 C CA . LEU A 1 96 ? -16.043 4.012 15.098 1.00 96.62 96 LEU A CA 1
ATOM 751 C C . LEU A 1 96 ? -16.751 3.563 16.388 1.00 96.62 96 LEU A C 1
ATOM 753 O O . LEU A 1 96 ? -17.886 3.100 16.335 1.00 96.62 96 LEU A O 1
ATOM 757 N N . GLY A 1 97 ? -16.113 3.718 17.553 1.00 96.00 97 GLY A N 1
ATOM 758 C CA . GLY A 1 97 ? -16.660 3.273 18.837 1.00 96.00 97 GLY A CA 1
ATOM 759 C C . GLY A 1 97 ? -16.596 1.755 19.032 1.00 96.00 97 GLY A C 1
ATOM 760 O O . GLY A 1 97 ? -17.459 1.191 19.699 1.00 96.00 97 GLY A O 1
ATOM 761 N N . ILE A 1 98 ? -15.585 1.099 18.458 1.00 96.56 98 ILE A N 1
ATOM 762 C CA . ILE A 1 98 ? -15.432 -0.363 18.437 1.00 96.56 98 ILE A CA 1
ATOM 763 C C . ILE A 1 98 ? -14.176 -0.803 19.201 1.00 96.56 98 ILE A C 1
ATOM 765 O O . ILE A 1 98 ? -13.221 -0.028 19.325 1.00 96.56 98 ILE A O 1
ATOM 769 N N . PRO A 1 99 ? -14.128 -2.041 19.725 1.00 96.38 99 PRO A N 1
ATOM 770 C CA . PRO A 1 99 ? -12.933 -2.541 20.393 1.00 96.38 99 PRO A CA 1
ATOM 771 C C . PRO A 1 99 ? -11.791 -2.787 19.396 1.00 96.38 99 PRO A C 1
ATOM 773 O O . PRO A 1 99 ? -11.996 -3.327 18.309 1.00 96.38 99 PRO A O 1
ATOM 776 N N . TYR A 1 100 ? -10.562 -2.455 19.801 1.00 95.88 100 TYR A N 1
ATOM 777 C CA . TYR A 1 100 ? -9.367 -2.887 19.078 1.00 95.88 100 TYR A CA 1
ATOM 778 C C . TYR A 1 100 ? -9.120 -4.370 19.336 1.00 95.88 100 TYR A C 1
ATOM 780 O O . TYR A 1 100 ? -8.767 -4.782 20.443 1.00 95.88 100 TYR A O 1
ATOM 788 N N . ASP A 1 101 ? -9.281 -5.173 18.296 1.00 93.50 101 ASP A N 1
ATOM 789 C CA . ASP A 1 101 ? -9.040 -6.607 18.367 1.00 93.50 101 ASP A CA 1
ATOM 790 C C . ASP A 1 101 ? -7.548 -6.946 18.195 1.00 93.50 101 ASP A C 1
ATOM 792 O O . ASP A 1 101 ? -7.042 -7.112 17.086 1.00 93.50 101 ASP A O 1
ATOM 796 N N . GLY A 1 102 ? -6.817 -7.007 19.310 1.00 89.56 102 GLY A N 1
ATOM 797 C CA . GLY A 1 102 ? -5.409 -7.394 19.334 1.00 89.56 102 GLY A CA 1
ATOM 798 C C . GLY A 1 102 ? -4.638 -6.834 20.528 1.00 89.56 102 GLY A C 1
ATOM 799 O O . GLY A 1 102 ? -5.145 -6.064 21.341 1.00 89.56 102 GLY A O 1
ATOM 800 N N . LYS A 1 103 ? -3.355 -7.201 20.643 1.00 89.75 103 LYS A N 1
ATOM 801 C CA . LYS A 1 103 ? -2.486 -6.674 21.707 1.00 89.75 103 LYS A CA 1
ATOM 802 C C . LYS A 1 103 ? -1.991 -5.269 21.360 1.00 89.75 103 LYS A C 1
ATOM 804 O O . LYS A 1 103 ? -1.017 -5.117 20.615 1.00 89.75 103 LYS A O 1
ATOM 809 N N . TYR A 1 104 ? -2.602 -4.261 21.972 1.00 92.12 104 TYR A N 1
ATOM 810 C CA . TYR A 1 104 ? -2.139 -2.877 21.917 1.00 92.12 104 TYR A CA 1
ATOM 811 C C . TYR A 1 104 ? -1.174 -2.570 23.072 1.00 92.12 104 TYR A C 1
ATOM 813 O O . TYR A 1 104 ? -1.425 -2.925 24.220 1.00 92.12 104 TYR A O 1
ATOM 821 N N . LYS A 1 105 ? -0.028 -1.948 22.771 1.00 91.69 105 LYS A N 1
ATOM 822 C CA . LYS A 1 105 ? 1.048 -1.675 23.750 1.00 91.69 105 LYS A CA 1
ATOM 823 C C . LYS A 1 105 ? 1.600 -0.247 23.681 1.00 91.69 105 LYS A C 1
ATOM 825 O O . LYS A 1 105 ? 2.676 0.012 24.218 1.00 91.69 105 LYS A O 1
ATOM 830 N N . TYR A 1 106 ? 0.935 0.628 22.933 1.00 91.25 106 TYR A N 1
ATOM 831 C CA . TYR A 1 106 ? 1.399 1.984 22.643 1.00 91.25 106 TYR A CA 1
ATOM 832 C C . TYR A 1 106 ? 0.628 3.005 23.488 1.00 91.25 106 TYR A C 1
ATOM 834 O O . TYR A 1 106 ? -0.344 2.653 24.153 1.00 91.25 106 TYR A O 1
ATOM 842 N N . GLY A 1 107 ? 1.081 4.259 23.500 1.00 89.62 107 GLY A N 1
ATOM 843 C CA . GLY A 1 107 ? 0.366 5.343 24.178 1.00 89.62 107 GLY A CA 1
ATOM 844 C C . GLY A 1 107 ? -0.962 5.675 23.491 1.00 89.62 107 GLY A C 1
ATOM 845 O O . GLY A 1 107 ? -1.169 5.330 22.326 1.00 89.62 107 GLY A O 1
ATOM 846 N N . MET A 1 108 ? -1.855 6.354 24.210 1.00 94.25 108 MET A N 1
ATOM 847 C CA . MET A 1 108 ? -3.172 6.754 23.692 1.00 94.25 108 MET A CA 1
ATOM 848 C C . MET A 1 108 ? -3.211 8.184 23.143 1.00 94.25 108 MET A C 1
ATOM 850 O O . MET A 1 108 ? -4.199 8.556 22.519 1.00 94.25 108 MET A O 1
ATOM 854 N N . ASP A 1 109 ? -2.140 8.965 23.303 1.00 93.19 109 ASP A N 1
ATOM 855 C CA . ASP A 1 109 ? -2.102 10.374 22.888 1.00 93.19 109 ASP A CA 1
ATOM 856 C C . ASP A 1 109 ? -2.372 10.539 21.385 1.00 93.19 109 ASP A C 1
ATOM 858 O O . ASP A 1 109 ? -3.258 11.292 20.986 1.00 93.19 109 ASP A O 1
ATOM 862 N N . ILE A 1 110 ? -1.663 9.775 20.545 1.00 93.12 110 ILE A N 1
ATOM 863 C CA . ILE A 1 110 ? -1.843 9.800 19.086 1.00 93.12 110 ILE A CA 1
ATOM 864 C C . ILE A 1 110 ? -3.234 9.274 18.683 1.00 93.12 110 ILE A C 1
ATOM 866 O O . ILE A 1 110 ? -3.941 10.003 17.986 1.00 93.12 110 ILE A O 1
ATOM 870 N N . PRO A 1 111 ? -3.686 8.079 19.123 1.00 96.88 111 PRO A N 1
ATOM 871 C CA . PRO A 1 111 ? -5.037 7.607 18.821 1.00 96.88 111 PRO A CA 1
ATOM 872 C C . PRO A 1 111 ? -6.153 8.578 19.208 1.00 96.88 111 PRO A C 1
ATOM 874 O O . PRO A 1 111 ? -7.099 8.735 18.446 1.00 96.88 111 PRO A O 1
ATOM 877 N N . ASN A 1 112 ? -6.049 9.256 20.355 1.00 96.12 112 ASN A N 1
ATOM 878 C CA . ASN A 1 112 ? -7.065 10.211 20.801 1.00 96.12 112 ASN A CA 1
ATOM 879 C C . ASN A 1 112 ? -7.122 11.457 19.908 1.00 96.12 112 ASN A C 1
ATOM 881 O O . ASN A 1 112 ? -8.211 11.938 19.608 1.00 96.12 112 ASN A O 1
ATOM 885 N N . VAL A 1 113 ? -5.972 11.957 19.443 1.00 94.88 113 VAL A N 1
ATOM 886 C CA . VAL A 1 113 ? -5.930 13.047 18.452 1.00 94.88 113 VAL A CA 1
ATOM 887 C C . VAL A 1 113 ? -6.534 12.591 17.122 1.00 94.88 113 VAL A C 1
ATOM 889 O O . VAL A 1 113 ? -7.306 13.322 16.504 1.00 94.88 113 VAL A O 1
ATOM 892 N N . LEU A 1 114 ? -6.203 11.375 16.682 1.00 96.88 114 LEU A N 1
ATOM 893 C CA . LEU A 1 114 ? -6.713 10.811 15.433 1.00 96.88 114 LEU A CA 1
ATOM 894 C C . LEU A 1 114 ? -8.219 10.558 15.483 1.00 96.88 114 LEU A C 1
ATOM 896 O O . LEU A 1 114 ? -8.893 10.846 14.501 1.00 96.88 114 LEU A O 1
ATOM 900 N N . LYS A 1 115 ? -8.751 10.094 16.620 1.00 96.75 115 LYS A N 1
ATOM 901 C CA . LYS A 1 115 ? -10.185 9.873 16.843 1.00 96.75 115 LYS A CA 1
ATOM 902 C C . LYS A 1 115 ? -11.009 11.086 16.415 1.00 96.75 115 LYS A C 1
ATOM 904 O O . LYS A 1 115 ? -11.941 10.936 15.639 1.00 96.75 115 LYS A O 1
ATOM 909 N N . THR A 1 116 ? -10.644 12.277 16.891 1.00 94.56 116 THR A N 1
ATOM 910 C CA . THR A 1 116 ? -11.374 13.518 16.589 1.00 94.56 116 THR A CA 1
ATOM 911 C C . THR A 1 116 ? -11.374 13.834 15.097 1.00 94.56 116 THR A C 1
ATOM 913 O O . THR A 1 116 ? -12.382 14.265 14.555 1.00 94.56 116 THR A O 1
ATOM 916 N N . ARG A 1 117 ? -10.251 13.598 14.416 1.00 95.44 117 ARG A N 1
ATOM 917 C CA . ARG A 1 117 ? -10.118 13.841 12.972 1.00 95.44 117 ARG A CA 1
ATOM 918 C C . ARG A 1 117 ? -10.847 12.801 12.126 1.00 95.44 117 ARG A C 1
ATOM 920 O O . ARG A 1 117 ? -11.240 13.072 11.003 1.00 95.44 117 ARG A O 1
ATOM 927 N N . LEU A 1 118 ? -10.987 11.596 12.661 1.00 96.81 118 LEU A N 1
ATOM 928 C CA . LEU A 1 118 ? -11.651 10.476 12.012 1.00 96.81 118 LEU A CA 1
ATOM 929 C C . LEU A 1 118 ? -13.152 10.428 12.314 1.00 96.81 118 LEU A C 1
ATOM 931 O O . LEU A 1 118 ? -13.834 9.604 11.724 1.00 96.81 118 LEU A O 1
ATOM 935 N N . ASP A 1 119 ? -13.690 11.302 13.168 1.00 92.25 119 ASP A N 1
ATOM 936 C CA . ASP A 1 119 ? -15.120 11.338 13.515 1.00 92.25 119 ASP A CA 1
ATOM 937 C C . ASP A 1 119 ? -16.072 11.295 12.292 1.00 92.25 119 ASP A C 1
ATOM 939 O O . ASP A 1 119 ? -17.028 10.512 12.319 1.00 92.25 119 ASP A O 1
ATOM 943 N N . PRO A 1 120 ? -15.784 11.981 11.157 1.00 91.94 120 PRO A N 1
ATOM 944 C CA . PRO A 1 120 ? -16.641 11.926 9.968 1.00 91.94 120 PRO A CA 1
ATOM 945 C C . PRO A 1 120 ? -16.844 10.522 9.377 1.00 91.94 120 PRO A C 1
ATOM 947 O O . PRO A 1 120 ? -17.836 10.281 8.685 1.00 91.94 120 PRO A O 1
ATOM 950 N N . ILE A 1 121 ? -15.932 9.573 9.629 1.00 94.25 121 ILE A N 1
ATOM 951 C CA . ILE A 1 121 ? -16.015 8.228 9.040 1.00 94.25 121 ILE A CA 1
ATOM 952 C C . ILE A 1 121 ? -17.125 7.384 9.672 1.00 94.25 121 ILE A C 1
ATOM 954 O O . ILE A 1 121 ? -17.605 6.451 9.031 1.00 94.25 121 ILE A O 1
ATOM 958 N N . LYS A 1 122 ? -17.560 7.711 10.896 1.00 91.31 122 LYS A N 1
ATOM 959 C CA . LYS A 1 122 ? -18.573 6.945 11.636 1.00 91.31 122 LYS A CA 1
ATOM 960 C C . LYS A 1 122 ? -19.893 6.845 10.875 1.00 91.31 122 LYS A C 1
ATOM 962 O O . LYS A 1 122 ? -20.522 5.794 10.862 1.00 91.31 122 LYS A O 1
ATOM 967 N N . ASN A 1 123 ? -20.280 7.924 10.199 1.00 89.62 123 ASN A N 1
ATOM 968 C CA . ASN A 1 123 ? -21.510 7.961 9.410 1.00 89.62 123 ASN A CA 1
ATOM 969 C C . ASN A 1 123 ? -21.377 7.218 8.072 1.00 89.62 123 ASN A C 1
ATOM 971 O O . ASN A 1 123 ? -22.380 6.817 7.493 1.00 89.62 123 ASN A O 1
ATOM 975 N N . ARG A 1 124 ? -20.150 7.046 7.566 1.00 90.12 124 ARG A N 1
ATOM 976 C CA . ARG A 1 124 ? -19.872 6.372 6.285 1.00 90.12 124 ARG A CA 1
ATOM 977 C C . ARG A 1 124 ? -19.729 4.869 6.434 1.00 90.12 124 ARG A C 1
ATOM 979 O O . ARG A 1 124 ? -20.071 4.128 5.520 1.00 90.12 124 ARG A O 1
ATOM 986 N N . PHE A 1 125 ? -19.209 4.441 7.576 1.00 93.12 125 PHE A N 1
ATOM 987 C CA . PHE A 1 125 ? -18.930 3.046 7.877 1.00 93.12 125 PHE A CA 1
ATOM 988 C C . PHE A 1 125 ? -19.616 2.638 9.185 1.00 93.12 125 PHE A C 1
ATOM 990 O O . PHE A 1 125 ? -18.929 2.308 10.157 1.00 93.12 125 PHE A O 1
ATOM 997 N N . PRO A 1 126 ? -20.962 2.689 9.239 1.00 87.00 126 PRO A N 1
ATOM 998 C CA . PRO A 1 126 ? -21.685 2.156 10.381 1.00 87.00 126 PRO A CA 1
ATOM 999 C C . PRO A 1 126 ? -21.441 0.643 10.469 1.00 87.00 126 PRO A C 1
ATOM 1001 O O . PRO A 1 126 ? -21.345 -0.042 9.450 1.00 87.00 126 PRO A O 1
ATOM 1004 N N . ASP A 1 127 ? -21.324 0.129 11.691 1.00 92.19 127 ASP A N 1
ATOM 1005 C CA . ASP A 1 127 ? -21.311 -1.311 11.974 1.00 92.19 127 ASP A CA 1
ATOM 1006 C C . ASP A 1 127 ? -20.145 -2.093 11.343 1.00 92.19 127 ASP A C 1
ATOM 1008 O O . ASP A 1 127 ? -20.319 -3.141 10.719 1.00 92.19 127 ASP A O 1
ATOM 1012 N N . TYR A 1 128 ? -18.922 -1.596 11.535 1.00 96.62 128 TYR A N 1
ATOM 1013 C CA . TYR A 1 128 ? -17.683 -2.317 11.226 1.00 96.62 128 TYR A CA 1
ATOM 1014 C C . TYR A 1 128 ? -17.044 -2.914 12.480 1.00 96.62 128 TYR A C 1
ATOM 1016 O O . TYR A 1 128 ? -17.177 -2.381 13.574 1.00 96.62 128 TYR A O 1
ATOM 1024 N N . ALA A 1 129 ? -16.285 -3.993 12.316 1.00 96.62 129 ALA A N 1
ATOM 1025 C CA . ALA A 1 129 ? -15.434 -4.568 13.350 1.00 96.62 129 ALA A CA 1
ATOM 1026 C C . ALA A 1 129 ? -13.962 -4.528 12.922 1.00 96.62 129 ALA A C 1
ATOM 1028 O O . ALA A 1 129 ? -13.638 -4.638 11.737 1.00 96.62 129 ALA A O 1
ATOM 1029 N N . HIS A 1 130 ? -13.057 -4.396 13.894 1.00 96.62 130 HIS A N 1
ATOM 1030 C CA . HIS A 1 130 ? -11.624 -4.534 13.651 1.00 96.62 130 HIS A CA 1
ATOM 1031 C C . HIS A 1 130 ? -11.290 -6.007 13.382 1.00 96.62 130 HIS A C 1
ATOM 1033 O O . HIS A 1 130 ? -11.500 -6.858 14.245 1.00 96.62 130 HIS A O 1
ATOM 1039 N N . SER A 1 131 ? -10.772 -6.306 12.191 1.00 94.00 131 SER A N 1
ATOM 1040 C CA . SER A 1 131 ? -10.526 -7.673 11.707 1.00 94.00 131 SER A CA 1
ATOM 1041 C C . SER A 1 131 ? -9.057 -7.945 11.358 1.00 94.00 131 SER A C 1
ATOM 1043 O O . SER A 1 131 ? -8.736 -9.023 10.852 1.00 94.00 131 SER A O 1
ATOM 1045 N N . ALA A 1 132 ? -8.150 -7.001 11.634 1.00 88.38 132 ALA A N 1
ATOM 1046 C CA . ALA A 1 132 ? -6.729 -7.107 11.312 1.00 88.38 132 ALA A CA 1
ATOM 1047 C C . ALA A 1 132 ? -6.017 -8.189 12.157 1.00 88.38 132 ALA A C 1
ATOM 1049 O O . ALA A 1 132 ? -5.451 -7.922 13.220 1.00 88.38 132 ALA A O 1
ATOM 1050 N N . LYS A 1 133 ? -6.012 -9.447 11.693 1.00 83.12 133 LYS A N 1
ATOM 1051 C CA . LYS A 1 133 ? -5.339 -10.571 12.376 1.00 83.12 133 LYS A CA 1
ATOM 1052 C C . LYS A 1 133 ? -4.474 -11.400 11.441 1.00 83.12 133 LYS A C 1
ATOM 1054 O O . LYS A 1 133 ? -4.873 -11.708 10.330 1.00 83.12 133 LYS A O 1
ATOM 1059 N N . SER A 1 134 ? -3.300 -11.819 11.918 1.00 77.06 134 SER A N 1
ATOM 1060 C CA . SER A 1 134 ? -2.481 -12.883 11.304 1.00 77.06 134 SER A CA 1
ATOM 1061 C C . SER A 1 134 ? -2.234 -12.750 9.791 1.00 77.06 134 SER A C 1
ATOM 1063 O O . SER A 1 134 ? -2.246 -13.740 9.066 1.00 77.06 134 SER A O 1
ATOM 1065 N N . GLY A 1 135 ? -1.986 -11.531 9.304 1.00 73.94 135 GLY A N 1
ATOM 1066 C CA . GLY A 1 135 ? -1.782 -11.290 7.871 1.00 73.94 135 GLY A CA 1
ATOM 1067 C C . GLY A 1 135 ? -3.075 -11.246 7.055 1.00 73.94 135 GLY A C 1
ATOM 1068 O O . GLY A 1 135 ? -3.019 -11.467 5.846 1.00 73.94 135 GLY A O 1
ATOM 1069 N N . ALA A 1 136 ? -4.210 -10.961 7.703 1.00 84.88 136 ALA A N 1
ATOM 1070 C CA . ALA A 1 136 ? -5.481 -10.665 7.059 1.00 84.88 136 ALA A CA 1
ATOM 1071 C C . ALA A 1 136 ? -5.317 -9.630 5.942 1.00 84.88 136 ALA A C 1
ATOM 1073 O O . ALA A 1 136 ? -4.465 -8.736 6.000 1.00 84.88 136 ALA A O 1
ATOM 1074 N N . ARG A 1 137 ? -6.166 -9.767 4.924 1.00 87.44 137 ARG A N 1
ATOM 1075 C CA . ARG A 1 137 ? -6.214 -8.864 3.775 1.00 87.44 137 ARG A CA 1
ATOM 1076 C C . ARG A 1 137 ? -6.825 -7.498 4.112 1.00 87.44 137 ARG A C 1
ATOM 1078 O O . ARG A 1 137 ? -6.515 -6.518 3.446 1.00 87.44 137 ARG A O 1
ATOM 1085 N N . TYR A 1 138 ? -7.630 -7.429 5.165 1.00 92.69 138 TYR A N 1
ATOM 1086 C CA . TYR A 1 138 ? -8.384 -6.233 5.522 1.00 92.69 138 TYR A CA 1
ATOM 1087 C C . TYR A 1 138 ? -8.217 -5.893 6.995 1.00 92.69 138 TYR A C 1
ATOM 1089 O O . TYR A 1 138 ? -8.109 -6.788 7.841 1.00 92.69 138 TYR A O 1
ATOM 1097 N N . ASP A 1 139 ? -8.223 -4.595 7.288 1.00 95.19 139 ASP A N 1
ATOM 1098 C CA . ASP A 1 139 ? -8.041 -4.088 8.645 1.00 95.19 139 ASP A CA 1
ATOM 1099 C C . ASP A 1 139 ? -9.387 -4.027 9.393 1.00 95.19 139 ASP A C 1
ATOM 1101 O O . ASP A 1 139 ? -9.457 -4.329 10.587 1.00 95.19 139 ASP A O 1
ATOM 1105 N N . TYR A 1 140 ? -10.477 -3.745 8.666 1.00 97.00 140 TYR A N 1
ATOM 1106 C CA . TYR A 1 140 ? -11.851 -3.741 9.177 1.00 97.00 140 TYR A CA 1
ATOM 1107 C C . TYR A 1 140 ? -12.808 -4.426 8.206 1.00 97.00 140 TYR A C 1
ATOM 1109 O O . TYR A 1 140 ? -12.641 -4.326 6.989 1.00 97.00 140 TYR A O 1
ATOM 1117 N N . THR A 1 141 ? -13.843 -5.061 8.750 1.00 96.88 141 THR A N 1
ATOM 1118 C CA . THR A 1 141 ? -14.895 -5.756 7.990 1.00 96.88 141 THR A CA 1
ATOM 1119 C C . THR A 1 141 ? -16.265 -5.379 8.544 1.00 96.88 141 THR A C 1
ATOM 1121 O O . THR A 1 141 ? -16.408 -5.233 9.760 1.00 96.88 141 THR A O 1
ATOM 1124 N N . SER A 1 142 ? -17.258 -5.184 7.675 1.00 96.94 142 SER A N 1
ATOM 1125 C CA . SER A 1 142 ? -18.625 -4.882 8.106 1.00 96.94 142 SER A CA 1
ATOM 1126 C C . SER A 1 142 ? -19.246 -6.085 8.818 1.00 96.94 142 SER A C 1
ATOM 1128 O O . SER A 1 142 ? -19.050 -7.233 8.428 1.00 96.94 142 SER A O 1
ATOM 1130 N N . ILE A 1 143 ? -20.007 -5.823 9.879 1.00 94.88 143 ILE A N 1
ATOM 1131 C CA . ILE A 1 143 ? -20.688 -6.853 10.673 1.00 94.88 143 ILE A CA 1
ATOM 1132 C C . ILE A 1 143 ? -21.862 -7.461 9.889 1.00 94.88 143 ILE A C 1
ATOM 1134 O O . ILE A 1 143 ? -22.162 -8.641 10.055 1.00 94.88 143 ILE A O 1
ATOM 1138 N N . GLY A 1 144 ? -22.522 -6.670 9.036 1.00 92.19 144 GLY A N 1
ATOM 1139 C CA . GLY A 1 144 ? -23.678 -7.109 8.246 1.00 92.19 144 GLY A CA 1
ATOM 1140 C C . GLY A 1 144 ? -23.339 -7.623 6.846 1.00 92.19 144 GLY A C 1
ATOM 1141 O O . GLY A 1 144 ? -24.203 -8.202 6.194 1.00 92.19 144 GLY A O 1
ATOM 1142 N N . ASP A 1 145 ? -22.112 -7.399 6.375 1.00 94.12 145 ASP A N 1
ATOM 1143 C CA . ASP A 1 145 ? -21.689 -7.737 5.017 1.00 94.12 145 ASP A CA 1
ATOM 1144 C C . ASP A 1 145 ? -20.190 -8.096 5.006 1.00 94.12 145 ASP A C 1
ATOM 1146 O O . ASP A 1 145 ? -19.338 -7.201 5.024 1.00 94.12 145 ASP A O 1
ATOM 1150 N N . PRO A 1 146 ? -19.840 -9.393 5.009 1.00 92.38 146 PRO A N 1
ATOM 1151 C CA . PRO A 1 146 ? -18.454 -9.830 5.112 1.00 92.38 146 PRO A CA 1
ATOM 1152 C C . PRO A 1 146 ? -17.609 -9.485 3.882 1.00 92.38 146 PRO A C 1
ATOM 1154 O O . PRO A 1 146 ? -16.397 -9.625 3.980 1.00 92.38 146 PRO A O 1
ATOM 1157 N N . ASP A 1 147 ? -18.207 -9.023 2.778 1.00 92.88 147 ASP A N 1
ATOM 1158 C CA . ASP A 1 147 ? -17.494 -8.592 1.569 1.00 92.88 147 ASP A CA 1
ATOM 1159 C C . ASP A 1 147 ? -17.168 -7.085 1.592 1.00 92.88 147 ASP A C 1
ATOM 1161 O O . ASP A 1 147 ? -16.454 -6.562 0.728 1.00 92.88 147 ASP A O 1
ATOM 1165 N N . LYS A 1 148 ? -17.675 -6.350 2.592 1.00 94.88 148 LYS A N 1
ATOM 1166 C CA . LYS A 1 148 ? -17.392 -4.925 2.780 1.00 94.88 148 LYS A CA 1
ATOM 1167 C C . LYS A 1 148 ? -16.251 -4.717 3.761 1.00 94.88 148 LYS A C 1
ATOM 1169 O O . LYS A 1 148 ? -16.350 -5.012 4.953 1.00 94.88 148 LYS A O 1
ATOM 1174 N N . HIS A 1 149 ? -15.194 -4.078 3.272 1.00 95.81 149 HIS A N 1
ATOM 1175 C CA . HIS A 1 149 ? -13.949 -3.900 4.011 1.00 95.81 149 HIS A CA 1
ATOM 1176 C C . HIS A 1 149 ? -13.475 -2.448 4.049 1.00 95.81 149 HIS A C 1
ATOM 1178 O O . HIS A 1 149 ? -13.904 -1.620 3.247 1.00 95.81 149 HIS A O 1
ATOM 1184 N N . ILE A 1 150 ? -12.571 -2.150 4.985 1.00 95.31 150 ILE A N 1
ATOM 1185 C CA . ILE A 1 150 ? -11.781 -0.915 5.006 1.00 95.31 150 ILE A CA 1
ATOM 1186 C C . ILE A 1 150 ? -10.320 -1.280 5.248 1.00 95.31 150 ILE A C 1
ATOM 1188 O O . ILE A 1 150 ? -9.992 -2.111 6.102 1.00 95.31 150 ILE A O 1
ATOM 1192 N N . SER A 1 151 ? -9.443 -0.607 4.513 1.00 95.50 151 SER A N 1
ATOM 1193 C CA . SER A 1 151 ? -8.002 -0.645 4.711 1.00 95.50 151 SER A CA 1
ATOM 1194 C C . SER A 1 151 ? -7.525 0.591 5.476 1.00 95.50 151 SER A C 1
ATOM 1196 O O . SER A 1 151 ? -7.985 1.702 5.220 1.00 95.50 151 SER A O 1
ATOM 1198 N N . ALA A 1 152 ? -6.555 0.422 6.371 1.00 95.69 152 ALA A N 1
ATOM 1199 C CA . ALA A 1 152 ? -5.831 1.501 7.026 1.00 95.69 152 ALA A CA 1
ATOM 1200 C C . ALA A 1 152 ? -4.348 1.450 6.640 1.00 95.69 152 ALA A C 1
ATOM 1202 O O . ALA A 1 152 ? -3.656 0.456 6.860 1.00 95.69 152 ALA A O 1
ATOM 1203 N N . LYS A 1 153 ? -3.826 2.537 6.066 1.00 94.44 153 LYS A N 1
ATOM 1204 C CA . LYS A 1 153 ? -2.414 2.660 5.679 1.00 94.44 153 LYS A CA 1
ATOM 1205 C C . LYS A 1 153 ? -1.806 3.930 6.255 1.00 94.44 153 LYS A C 1
ATOM 1207 O O . LYS A 1 153 ? -2.441 4.977 6.315 1.00 94.44 153 LYS A O 1
ATOM 1212 N N . THR A 1 154 ? -0.539 3.847 6.644 1.00 93.56 154 THR A N 1
ATOM 1213 C CA . THR A 1 154 ? 0.207 4.984 7.197 1.00 93.56 154 THR A CA 1
ATOM 1214 C C . THR A 1 154 ? 1.566 5.124 6.541 1.00 93.56 154 THR A C 1
ATOM 1216 O O . THR A 1 154 ? 2.213 4.117 6.245 1.00 93.56 154 THR A O 1
ATOM 1219 N N . THR A 1 155 ? 2.066 6.352 6.424 1.00 91.62 155 THR A N 1
ATOM 1220 C CA . THR A 1 155 ? 3.444 6.610 5.989 1.00 91.62 155 THR A CA 1
ATOM 1221 C C . THR A 1 155 ? 4.120 7.656 6.858 1.00 91.62 155 THR A C 1
ATOM 1223 O O . THR A 1 155 ? 3.534 8.694 7.148 1.00 91.62 155 THR A O 1
ATOM 1226 N N . LYS A 1 156 ? 5.386 7.411 7.214 1.00 83.00 156 LYS A N 1
ATOM 1227 C CA . LYS A 1 156 ? 6.153 8.291 8.106 1.00 83.00 156 LYS A CA 1
ATOM 1228 C C . LYS A 1 156 ? 6.792 9.501 7.442 1.00 83.00 156 LYS A C 1
ATOM 1230 O O . LYS A 1 156 ? 6.838 10.542 8.079 1.00 83.00 156 LYS A O 1
ATOM 1235 N N . LYS A 1 157 ? 7.391 9.321 6.259 1.00 80.38 157 LYS A N 1
ATOM 1236 C CA . LYS A 1 157 ? 8.239 10.314 5.577 1.00 80.38 157 LYS A CA 1
ATOM 1237 C C . LYS A 1 157 ? 8.290 10.085 4.064 1.00 80.38 157 LYS A C 1
ATOM 1239 O O . LYS A 1 157 ? 8.151 8.941 3.617 1.00 80.38 157 LYS A O 1
ATOM 1244 N N . GLY A 1 158 ? 8.619 11.136 3.319 1.00 69.81 158 GLY A N 1
ATOM 1245 C CA . GLY A 1 158 ? 8.978 11.118 1.902 1.00 69.81 158 GLY A CA 1
ATOM 1246 C C . GLY A 1 158 ? 7.821 10.722 0.985 1.00 69.81 158 GLY A C 1
ATOM 1247 O O . GLY A 1 158 ? 6.662 11.026 1.254 1.00 69.81 158 GLY A O 1
ATOM 1248 N N . ASN A 1 159 ? 8.129 9.985 -0.088 1.00 65.06 159 ASN A N 1
ATOM 1249 C CA . ASN A 1 159 ? 7.177 9.640 -1.162 1.00 65.06 159 ASN A CA 1
ATOM 1250 C C . ASN A 1 159 ? 6.099 8.611 -0.754 1.00 65.06 159 ASN A C 1
ATOM 1252 O O . ASN A 1 159 ? 5.441 8.044 -1.623 1.00 65.06 159 ASN A O 1
ATOM 1256 N N . GLY A 1 160 ? 5.935 8.353 0.549 1.00 78.44 160 GLY A N 1
ATOM 1257 C CA . GLY A 1 160 ? 4.921 7.476 1.127 1.00 78.44 160 GLY A CA 1
ATOM 1258 C C . GLY A 1 160 ? 5.037 6.027 0.656 1.00 78.44 160 GLY A C 1
ATOM 1259 O O . GLY A 1 160 ? 4.504 5.666 -0.380 1.00 78.44 160 GLY A O 1
ATOM 1260 N N . LYS A 1 161 ? 5.729 5.154 1.396 1.00 89.94 161 LYS A N 1
ATOM 1261 C CA . LYS A 1 161 ? 5.864 3.741 0.995 1.00 89.94 161 LYS A CA 1
ATOM 1262 C C . LYS A 1 161 ? 4.709 2.904 1.543 1.00 89.94 161 LYS A C 1
ATOM 1264 O O . LYS A 1 161 ? 4.680 2.634 2.742 1.00 89.94 161 LYS A O 1
ATOM 1269 N N . VAL A 1 162 ? 3.806 2.460 0.670 1.00 93.38 162 VAL A N 1
ATOM 1270 C CA . VAL A 1 162 ? 2.649 1.617 1.029 1.00 93.38 162 VAL A CA 1
ATOM 1271 C C . VAL A 1 162 ? 2.792 0.241 0.391 1.00 93.38 162 VAL A C 1
ATOM 1273 O O . VAL A 1 162 ? 2.954 0.129 -0.819 1.00 93.38 162 VAL A O 1
ATOM 1276 N N . ALA A 1 163 ? 2.756 -0.812 1.203 1.00 93.69 163 ALA A N 1
ATOM 1277 C CA . ALA A 1 163 ? 2.800 -2.188 0.721 1.00 93.69 163 ALA A CA 1
ATOM 1278 C C . ALA A 1 163 ? 1.381 -2.679 0.372 1.00 93.69 163 ALA A C 1
ATOM 1280 O O . ALA A 1 163 ? 0.479 -2.466 1.190 1.00 93.69 163 ALA A O 1
ATOM 1281 N N . PRO A 1 164 ? 1.181 -3.370 -0.768 1.00 93.69 164 PRO A N 1
ATOM 1282 C CA . PRO A 1 164 ? -0.017 -4.175 -0.984 1.00 93.69 164 PRO A CA 1
ATOM 1283 C C . PRO A 1 164 ? -0.199 -5.168 0.164 1.00 93.69 164 PRO A C 1
ATOM 1285 O O . PRO A 1 164 ? 0.783 -5.759 0.638 1.00 93.69 164 PRO A O 1
ATOM 1288 N N . GLN A 1 165 ? -1.432 -5.364 0.622 1.00 89.50 165 GLN A N 1
ATOM 1289 C CA . GLN A 1 165 ? -1.673 -6.299 1.714 1.00 89.50 165 GLN A CA 1
ATOM 1290 C C . GLN A 1 165 ? -1.368 -7.728 1.249 1.00 89.50 165 GLN A C 1
ATOM 1292 O O . GLN A 1 165 ? -1.504 -8.054 0.073 1.00 89.50 165 GLN A O 1
ATOM 1297 N N . VAL A 1 166 ? -0.941 -8.592 2.175 1.00 87.56 166 VAL A N 1
ATOM 1298 C CA . VAL A 1 166 ? -0.615 -10.014 1.948 1.00 87.56 166 VAL A CA 1
ATOM 1299 C C . VAL A 1 166 ? 0.645 -10.256 1.109 1.00 87.56 166 VAL A C 1
ATOM 1301 O O . VAL A 1 166 ? 1.472 -11.075 1.513 1.00 87.56 166 VAL A O 1
ATOM 1304 N N . ILE A 1 167 ? 0.820 -9.557 -0.014 1.00 91.81 167 ILE A N 1
ATOM 1305 C CA . ILE A 1 167 ? 1.895 -9.800 -0.989 1.00 91.81 167 ILE A CA 1
ATOM 1306 C C . ILE A 1 167 ? 3.051 -8.806 -0.898 1.00 91.81 167 ILE A C 1
ATOM 1308 O O . ILE A 1 167 ? 4.185 -9.151 -1.220 1.00 91.81 167 ILE A O 1
ATOM 1312 N N . GLY A 1 168 ? 2.811 -7.596 -0.385 1.00 92.50 168 GLY A N 1
ATOM 1313 C CA . GLY A 1 168 ? 3.828 -6.549 -0.301 1.00 92.50 168 GLY A CA 1
ATOM 1314 C C . GLY A 1 168 ? 4.955 -6.833 0.697 1.00 92.50 168 GLY A C 1
ATOM 1315 O O . GLY A 1 168 ? 5.985 -6.166 0.676 1.00 92.50 168 GLY A O 1
ATOM 1316 N N . GLN A 1 169 ? 4.777 -7.819 1.578 1.00 91.94 169 GLN A N 1
ATOM 1317 C CA . GLN A 1 169 ? 5.793 -8.274 2.535 1.00 91.94 169 GLN A CA 1
ATOM 1318 C C . GLN A 1 169 ? 5.934 -9.806 2.561 1.00 91.94 169 GLN A C 1
ATOM 1320 O O . GLN A 1 169 ? 6.333 -10.382 3.574 1.00 91.94 169 GLN A O 1
ATOM 1325 N N . ALA A 1 170 ? 5.550 -10.479 1.474 1.00 92.94 170 ALA A N 1
ATOM 1326 C CA . ALA A 1 170 ? 5.561 -11.934 1.377 1.00 92.94 170 ALA A CA 1
ATOM 1327 C C . ALA A 1 170 ? 6.965 -12.506 1.127 1.00 92.94 170 ALA A C 1
ATOM 1329 O O . ALA A 1 170 ? 7.879 -11.809 0.690 1.00 92.94 170 ALA A O 1
ATOM 1330 N N . GLN A 1 171 ? 7.124 -13.808 1.365 1.00 94.38 171 GLN A N 1
ATOM 1331 C CA . GLN A 1 171 ? 8.238 -14.579 0.806 1.00 94.38 171 GLN A CA 1
ATOM 1332 C C . GLN A 1 171 ? 8.161 -14.580 -0.730 1.00 94.38 171 GLN A C 1
ATOM 1334 O O . GLN A 1 171 ? 7.046 -14.569 -1.257 1.00 94.38 171 GLN A O 1
ATOM 1339 N N . PRO A 1 172 ? 9.297 -14.681 -1.446 1.00 95.50 172 PRO A N 1
ATOM 1340 C CA . PRO A 1 172 ? 9.317 -14.752 -2.908 1.00 95.50 172 PRO A CA 1
ATOM 1341 C C . PRO A 1 172 ? 8.370 -15.796 -3.511 1.00 95.50 172 PRO A C 1
ATOM 1343 O O . PRO A 1 172 ? 7.605 -15.461 -4.406 1.00 95.50 172 PRO A O 1
ATOM 1346 N N . GLN A 1 173 ? 8.344 -17.019 -2.968 1.00 95.75 173 GLN A N 1
ATOM 1347 C CA . GLN A 1 173 ? 7.422 -18.067 -3.424 1.00 95.75 173 GLN A CA 1
ATOM 1348 C C . GLN A 1 173 ? 5.958 -17.620 -3.313 1.00 95.75 173 GLN A C 1
ATOM 1350 O O . GLN A 1 173 ? 5.235 -17.631 -4.298 1.00 95.75 173 GLN A O 1
ATOM 1355 N N . LYS A 1 174 ? 5.537 -17.134 -2.138 1.00 94.50 174 LYS A N 1
ATOM 1356 C CA . LYS A 1 174 ? 4.156 -16.678 -1.918 1.00 94.50 174 LYS A CA 1
ATOM 1357 C C . LYS A 1 174 ? 3.789 -15.488 -2.813 1.00 94.50 174 LYS A C 1
ATOM 1359 O O . LYS A 1 174 ? 2.646 -15.378 -3.239 1.00 94.50 174 LYS A O 1
ATOM 1364 N N . PHE A 1 175 ? 4.735 -14.584 -3.076 1.00 96.19 175 PHE A N 1
ATOM 1365 C CA . PHE A 1 175 ? 4.539 -13.503 -4.042 1.00 96.19 175 PHE A CA 1
ATOM 1366 C C . PHE A 1 175 ? 4.247 -14.070 -5.438 1.00 96.19 175 PHE A C 1
ATOM 1368 O O . PHE A 1 175 ? 3.252 -13.693 -6.049 1.00 96.19 175 PHE A O 1
ATOM 1375 N N . CYS A 1 176 ? 5.076 -15.006 -5.901 1.00 96.50 176 CYS A N 1
ATOM 1376 C CA . CYS A 1 176 ? 4.913 -15.680 -7.184 1.00 96.50 176 CYS A CA 1
ATOM 1377 C C . CYS A 1 176 ? 3.575 -16.422 -7.292 1.00 96.50 176 CYS A C 1
ATOM 1379 O O . CYS A 1 176 ? 2.866 -16.233 -8.277 1.00 96.50 176 CYS A O 1
ATOM 1381 N N . ASP A 1 177 ? 3.194 -17.176 -6.257 1.00 95.31 177 ASP A N 1
ATOM 1382 C CA . ASP A 1 177 ? 1.940 -17.935 -6.217 1.00 95.31 177 ASP A CA 1
ATOM 1383 C C . ASP A 1 177 ? 0.718 -17.023 -6.394 1.00 95.31 177 ASP A C 1
ATOM 1385 O O . ASP A 1 177 ? -0.192 -17.339 -7.154 1.00 95.31 177 ASP A O 1
ATOM 1389 N N . VAL A 1 178 ? 0.705 -15.865 -5.721 1.00 92.38 178 VAL A N 1
ATOM 1390 C CA . VAL A 1 178 ? -0.423 -14.921 -5.792 1.00 92.38 178 VAL A CA 1
ATOM 1391 C C . VAL A 1 178 ? -0.442 -14.146 -7.109 1.00 92.38 178 VAL A C 1
ATOM 1393 O O . VAL A 1 178 ? -1.513 -13.856 -7.636 1.00 92.38 178 VAL A O 1
ATOM 1396 N N . VAL A 1 179 ? 0.728 -13.800 -7.648 1.00 92.56 179 VAL A N 1
ATOM 1397 C CA . VAL A 1 179 ? 0.843 -13.119 -8.949 1.00 92.56 179 VAL A CA 1
ATOM 1398 C C . VAL A 1 179 ? 0.595 -14.089 -10.117 1.00 92.56 179 VAL A C 1
ATOM 1400 O O . VAL A 1 179 ? 0.311 -13.644 -11.224 1.00 92.56 179 VAL A O 1
ATOM 1403 N N . GLY A 1 180 ? 0.653 -15.402 -9.879 1.00 93.62 180 GLY A N 1
ATOM 1404 C CA . GLY A 1 180 ? 0.424 -16.431 -10.894 1.00 93.62 180 GLY A CA 1
ATOM 1405 C C . GLY A 1 180 ? 1.643 -16.695 -11.777 1.00 93.62 180 GLY A C 1
ATOM 1406 O O . GLY A 1 180 ? 1.493 -16.967 -12.965 1.00 93.62 180 GLY A O 1
ATOM 1407 N N . ILE A 1 181 ? 2.854 -16.591 -11.220 1.00 93.50 181 ILE A N 1
ATOM 1408 C CA . ILE A 1 181 ? 4.113 -16.813 -11.948 1.00 93.50 181 ILE A CA 1
ATOM 1409 C C . ILE A 1 181 ? 4.925 -17.929 -11.280 1.00 93.50 181 ILE A C 1
ATOM 1411 O O . ILE A 1 181 ? 4.891 -18.053 -10.058 1.00 93.50 181 ILE A O 1
ATOM 1415 N N . PRO A 1 182 ? 5.669 -18.758 -12.031 1.00 90.81 182 PRO A N 1
ATOM 1416 C CA . PRO A 1 182 ? 6.487 -19.806 -11.432 1.00 90.81 182 PRO A CA 1
ATOM 1417 C C . PRO A 1 182 ? 7.653 -19.204 -10.638 1.00 90.81 182 PRO A C 1
ATOM 1419 O O . PRO A 1 182 ? 8.333 -18.286 -11.100 1.00 90.81 182 PRO A O 1
ATOM 1422 N N . TYR A 1 183 ? 7.917 -19.741 -9.444 1.00 95.75 183 TYR A N 1
ATOM 1423 C CA . TYR A 1 183 ? 9.117 -19.406 -8.679 1.00 95.75 183 TYR A CA 1
ATOM 1424 C C . TYR A 1 183 ? 10.210 -20.448 -8.899 1.00 95.75 183 TYR A C 1
ATOM 1426 O O . TYR A 1 183 ? 9.998 -21.642 -8.701 1.00 95.75 183 TYR A O 1
ATOM 1434 N N . THR A 1 184 ? 11.400 -19.981 -9.264 1.00 94.38 184 THR A N 1
ATOM 1435 C CA . THR A 1 184 ? 12.614 -20.803 -9.361 1.00 94.38 184 THR A CA 1
ATOM 1436 C C . THR A 1 184 ? 13.643 -20.343 -8.340 1.00 94.38 184 THR A C 1
ATOM 1438 O O . THR A 1 184 ? 13.976 -21.065 -7.405 1.00 94.38 184 THR A O 1
ATOM 1441 N N . ASN A 1 185 ? 14.149 -19.122 -8.494 1.00 94.56 185 ASN A N 1
ATOM 1442 C CA . ASN A 1 185 ? 15.050 -18.493 -7.538 1.00 94.56 185 ASN A CA 1
ATOM 1443 C C . ASN A 1 185 ? 14.927 -16.961 -7.609 1.00 94.56 185 ASN A C 1
ATOM 1445 O O . ASN A 1 185 ? 14.251 -16.406 -8.473 1.00 94.56 185 ASN A O 1
ATOM 1449 N N . VAL A 1 186 ? 15.588 -16.255 -6.688 1.00 93.88 186 VAL A N 1
ATOM 1450 C CA . VAL A 1 186 ? 15.520 -14.784 -6.607 1.00 93.88 186 VAL A CA 1
ATOM 1451 C C . VAL A 1 186 ? 16.109 -14.090 -7.842 1.00 93.88 186 VAL A C 1
ATOM 1453 O O . VAL A 1 186 ? 15.616 -13.030 -8.215 1.00 93.88 186 VAL A O 1
ATOM 1456 N N . SER A 1 187 ? 17.142 -14.655 -8.473 1.00 94.69 187 SER A N 1
ATOM 1457 C CA . SER A 1 187 ? 17.771 -14.073 -9.668 1.00 94.69 187 SER A CA 1
ATOM 1458 C C . SER A 1 187 ? 16.796 -14.074 -10.845 1.00 94.69 187 SER A C 1
ATOM 1460 O O . SER A 1 187 ? 16.514 -13.024 -11.419 1.00 94.69 187 SER A O 1
ATOM 1462 N N . GLU A 1 188 ? 16.199 -15.232 -11.126 1.00 96.69 188 GLU A N 1
ATOM 1463 C CA . GLU A 1 188 ? 15.193 -15.375 -12.182 1.00 96.69 188 GLU A CA 1
ATOM 1464 C C . GLU A 1 188 ? 13.938 -14.552 -11.884 1.00 96.69 188 GLU A C 1
ATOM 1466 O O . GLU A 1 188 ? 13.405 -13.897 -12.775 1.00 96.69 188 GLU A O 1
ATOM 1471 N N . LEU A 1 189 ? 13.508 -14.485 -10.618 1.00 96.75 189 LEU A N 1
ATOM 1472 C CA . LEU A 1 189 ? 12.375 -13.646 -10.230 1.00 96.75 189 LEU A CA 1
ATOM 1473 C C . LEU A 1 189 ? 12.646 -12.154 -10.478 1.00 96.75 189 LEU A C 1
ATOM 1475 O O . LEU A 1 189 ? 11.768 -11.450 -10.970 1.00 96.75 189 LEU A O 1
ATOM 1479 N N . LYS A 1 190 ? 13.846 -11.648 -10.166 1.00 96.94 190 LYS A N 1
ATOM 1480 C CA . LYS A 1 190 ? 14.209 -10.248 -10.454 1.00 96.94 190 LYS A CA 1
ATOM 1481 C C . LYS A 1 190 ? 14.126 -9.952 -11.945 1.00 96.94 190 LYS A C 1
ATOM 1483 O O . LYS A 1 190 ? 13.538 -8.939 -12.319 1.00 96.94 190 LYS A O 1
ATOM 1488 N N . LYS A 1 191 ? 14.692 -10.836 -12.770 1.00 97.56 191 LYS A N 1
ATOM 1489 C CA . LYS A 1 191 ? 14.636 -10.724 -14.229 1.00 97.56 191 LYS A CA 1
ATOM 1490 C C . LYS A 1 191 ? 13.185 -10.714 -14.714 1.00 97.56 191 LYS A C 1
ATOM 1492 O O . LYS A 1 191 ? 12.771 -9.758 -15.363 1.00 97.56 191 LYS A O 1
ATOM 1497 N N . TYR A 1 192 ? 12.391 -11.697 -14.288 1.00 97.69 192 TYR A N 1
ATOM 1498 C CA . TYR A 1 192 ? 10.980 -11.801 -14.652 1.00 97.69 192 TYR A CA 1
ATOM 1499 C C . TYR A 1 192 ? 10.195 -10.541 -14.275 1.00 97.69 192 TYR A C 1
ATOM 1501 O O . TYR A 1 192 ? 9.435 -10.028 -15.094 1.00 97.69 192 TYR A O 1
ATOM 1509 N N . ILE A 1 193 ? 10.394 -10.014 -13.059 1.00 97.56 193 ILE A N 1
ATOM 1510 C CA . ILE A 1 193 ? 9.744 -8.781 -12.599 1.00 97.56 193 ILE A CA 1
ATOM 1511 C C . ILE A 1 193 ? 10.067 -7.612 -13.530 1.00 97.56 193 ILE A C 1
ATOM 1513 O O . ILE A 1 193 ? 9.158 -6.868 -13.887 1.00 97.56 193 ILE A O 1
ATOM 1517 N N . GLN A 1 194 ? 11.332 -7.436 -13.924 1.00 98.00 194 GLN A N 1
ATOM 1518 C CA . GLN A 1 194 ? 11.718 -6.315 -14.783 1.00 98.00 194 GLN A CA 1
ATOM 1519 C C . GLN A 1 194 ? 11.192 -6.446 -16.212 1.00 98.00 194 GLN A C 1
ATOM 1521 O O . GLN A 1 194 ? 10.777 -5.440 -16.787 1.00 98.00 194 GLN A O 1
ATOM 1526 N N . GLU A 1 195 ? 11.161 -7.664 -16.752 1.00 97.38 195 GLU A N 1
ATOM 1527 C CA . GLU A 1 195 ? 10.684 -7.950 -18.109 1.00 97.38 195 GLU A CA 1
ATOM 1528 C C . GLU A 1 195 ? 9.149 -7.927 -18.222 1.00 97.38 195 GLU A C 1
ATOM 1530 O O . GLU A 1 195 ? 8.621 -7.590 -19.277 1.00 97.38 195 GLU A O 1
ATOM 1535 N N . ASN A 1 196 ? 8.421 -8.232 -17.140 1.00 97.44 196 ASN A N 1
ATOM 1536 C CA . ASN A 1 196 ? 6.969 -8.467 -17.175 1.00 97.44 196 ASN A CA 1
ATOM 1537 C C . ASN A 1 196 ? 6.170 -7.555 -16.231 1.00 97.44 196 ASN A C 1
ATOM 1539 O O . ASN A 1 196 ? 5.045 -7.879 -15.848 1.00 97.44 196 ASN A O 1
ATOM 1543 N N . ILE A 1 197 ? 6.721 -6.407 -15.830 1.00 97.56 197 ILE A N 1
ATOM 1544 C CA . ILE A 1 197 ? 6.111 -5.551 -14.801 1.00 97.56 197 ILE A CA 1
ATOM 1545 C C . ILE A 1 197 ? 4.679 -5.112 -15.123 1.00 97.56 197 ILE A C 1
ATOM 1547 O O . ILE A 1 197 ? 3.842 -5.088 -14.223 1.00 97.56 197 ILE A O 1
ATOM 1551 N N . ALA A 1 198 ? 4.367 -4.849 -16.395 1.00 97.25 198 ALA A N 1
ATOM 1552 C CA . ALA A 1 198 ? 3.020 -4.484 -16.834 1.00 97.25 198 ALA A CA 1
ATOM 1553 C C . ALA A 1 198 ? 1.971 -5.561 -16.495 1.00 97.25 198 ALA A C 1
ATOM 1555 O O . ALA A 1 198 ? 0.843 -5.224 -16.152 1.00 97.25 198 ALA A O 1
ATOM 1556 N N . ALA A 1 199 ? 2.350 -6.844 -16.529 1.00 96.00 199 ALA A N 1
ATOM 1557 C CA . ALA A 1 199 ? 1.474 -7.962 -16.173 1.00 96.00 199 ALA A CA 1
ATOM 1558 C C . ALA A 1 199 ? 1.361 -8.175 -14.651 1.00 96.00 199 ALA A C 1
ATOM 1560 O O . ALA A 1 199 ? 0.380 -8.736 -14.172 1.00 96.00 199 ALA A O 1
ATOM 1561 N N . ILE A 1 200 ? 2.344 -7.708 -13.875 1.00 96.94 200 ILE A N 1
ATOM 1562 C CA . ILE A 1 200 ? 2.405 -7.882 -12.413 1.00 96.94 200 ILE A CA 1
ATOM 1563 C C . ILE A 1 200 ? 1.653 -6.757 -11.680 1.00 96.94 200 ILE A C 1
ATOM 1565 O O . ILE A 1 200 ? 1.023 -6.989 -10.644 1.00 96.94 200 ILE A O 1
ATOM 1569 N N . LEU A 1 201 ? 1.701 -5.529 -12.207 1.00 96.56 201 LEU A N 1
ATOM 1570 C CA . LEU A 1 201 ? 1.078 -4.348 -11.597 1.00 96.56 201 LEU A CA 1
ATOM 1571 C C . LEU A 1 201 ? -0.433 -4.486 -11.323 1.00 96.56 201 LEU A C 1
ATOM 1573 O O . LEU A 1 201 ? -0.837 -4.068 -10.236 1.00 96.56 201 LEU A O 1
ATOM 1577 N N . PRO A 1 202 ? -1.265 -5.104 -12.190 1.00 94.31 202 PRO A N 1
ATOM 1578 C CA . PRO A 1 202 ? -2.677 -5.345 -11.892 1.00 94.31 202 PRO A CA 1
ATOM 1579 C C . PRO A 1 202 ? -2.903 -6.103 -10.580 1.00 94.31 202 PRO A C 1
ATOM 1581 O O . PRO A 1 202 ? -3.720 -5.684 -9.760 1.00 94.31 202 PRO A O 1
ATOM 1584 N N . ALA A 1 203 ? -2.147 -7.182 -10.343 1.00 93.88 203 ALA A N 1
ATOM 1585 C CA . ALA A 1 203 ? -2.264 -7.983 -9.126 1.00 93.88 203 ALA A CA 1
ATOM 1586 C C . ALA A 1 203 ? -1.844 -7.181 -7.885 1.00 93.88 203 ALA A C 1
ATOM 1588 O O . ALA A 1 203 ? -2.492 -7.239 -6.842 1.00 93.88 203 ALA A O 1
ATOM 1589 N N . LEU A 1 204 ? -0.782 -6.383 -7.995 1.00 95.62 204 LEU A N 1
ATOM 1590 C CA . LEU A 1 204 ? -0.342 -5.503 -6.912 1.00 95.62 204 LEU A CA 1
ATOM 1591 C C . LEU A 1 204 ? -1.373 -4.424 -6.591 1.00 95.62 204 LEU A C 1
ATOM 1593 O O . LEU A 1 204 ? -1.595 -4.101 -5.421 1.00 95.62 204 LEU A O 1
ATOM 1597 N N . PHE A 1 205 ? -1.989 -3.862 -7.629 1.00 94.50 205 PHE A N 1
ATOM 1598 C CA . PHE A 1 205 ? -2.983 -2.809 -7.503 1.00 94.50 205 PHE A CA 1
ATOM 1599 C C . PHE A 1 205 ? -4.251 -3.353 -6.844 1.00 94.50 205 PHE A C 1
ATOM 1601 O O . PHE A 1 205 ? -4.715 -2.768 -5.869 1.00 94.50 205 PHE A O 1
ATOM 1608 N N . SER A 1 206 ? -4.740 -4.523 -7.266 1.00 92.31 206 SER A N 1
ATOM 1609 C CA . SER A 1 206 ? -5.928 -5.158 -6.679 1.00 92.31 206 SER A CA 1
ATOM 1610 C C . SER A 1 206 ? -5.734 -5.612 -5.228 1.00 92.31 206 SER A C 1
ATOM 1612 O O . SER A 1 206 ? -6.677 -5.596 -4.450 1.00 92.31 206 SER A O 1
ATOM 1614 N N . HIS A 1 207 ? -4.511 -5.948 -4.813 1.00 93.00 207 HIS A N 1
ATOM 1615 C CA . HIS A 1 207 ? -4.194 -6.234 -3.404 1.00 93.00 207 HIS A CA 1
ATOM 1616 C C . HIS A 1 207 ? -3.959 -4.975 -2.554 1.00 93.00 207 HIS A C 1
ATOM 1618 O O . HIS A 1 207 ? -3.635 -5.066 -1.367 1.00 93.00 207 HIS A O 1
ATOM 1624 N N . THR A 1 208 ? -4.054 -3.795 -3.166 1.00 93.94 208 THR A N 1
ATOM 1625 C CA . THR A 1 208 ? -3.915 -2.506 -2.482 1.00 93.94 208 THR A CA 1
ATOM 1626 C C . THR A 1 208 ? -5.230 -1.732 -2.460 1.00 93.94 208 THR A C 1
ATOM 1628 O O . THR A 1 208 ? -5.510 -1.064 -1.471 1.00 93.94 208 THR A O 1
ATOM 1631 N N . PHE A 1 209 ? -6.009 -1.803 -3.540 1.00 92.75 209 PHE A N 1
ATOM 1632 C CA . PHE A 1 209 ? -7.140 -0.920 -3.827 1.00 92.75 209 PHE A CA 1
ATOM 1633 C C . PHE A 1 209 ? -8.410 -1.702 -4.197 1.00 92.75 209 PHE A C 1
ATOM 1635 O O . PHE A 1 209 ? -9.083 -1.371 -5.167 1.00 92.75 209 PHE A O 1
ATOM 1642 N N . ASP A 1 210 ? -8.735 -2.754 -3.449 1.00 91.62 210 ASP A N 1
ATOM 1643 C CA . ASP A 1 210 ? -9.986 -3.517 -3.586 1.00 91.62 210 ASP A CA 1
ATOM 1644 C C . ASP A 1 210 ? -11.106 -3.051 -2.644 1.00 91.62 210 ASP A C 1
ATOM 1646 O O . ASP A 1 210 ? -12.249 -3.474 -2.790 1.00 91.62 210 ASP A O 1
ATOM 1650 N N . CYS A 1 211 ? -10.807 -2.165 -1.693 1.00 93.75 211 CYS A N 1
ATOM 1651 C CA . CYS A 1 211 ? -11.784 -1.563 -0.792 1.00 93.75 211 CYS A CA 1
ATOM 1652 C C . CYS A 1 211 ? -11.436 -0.091 -0.489 1.00 93.75 211 CYS A C 1
ATOM 1654 O O . CYS A 1 211 ? -10.331 0.362 -0.815 1.00 93.75 211 CYS A O 1
ATOM 1656 N N . PRO A 1 212 ? -12.335 0.678 0.159 1.00 95.56 212 PRO A N 1
ATOM 1657 C CA . PRO A 1 212 ? -11.996 1.990 0.697 1.00 95.56 212 PRO A CA 1
ATOM 1658 C C . PRO A 1 212 ? -10.754 1.943 1.595 1.00 95.56 212 PRO A C 1
ATOM 1660 O O . PRO A 1 212 ? -10.590 1.033 2.412 1.00 95.56 212 PRO A O 1
ATOM 1663 N N . MET A 1 213 ? -9.891 2.947 1.464 1.00 96.06 213 MET A N 1
ATOM 1664 C CA . MET A 1 213 ? -8.647 3.058 2.215 1.00 96.06 213 MET A CA 1
ATOM 1665 C C . MET A 1 213 ? -8.577 4.382 2.964 1.00 96.06 213 MET A C 1
ATOM 1667 O O . MET A 1 213 ? -8.607 5.457 2.368 1.00 96.06 213 MET A O 1
ATOM 1671 N N . LEU A 1 214 ? -8.400 4.300 4.276 1.00 97.25 214 LEU A N 1
ATOM 1672 C CA . LEU A 1 214 ? -7.975 5.414 5.106 1.00 97.25 214 LEU A CA 1
ATOM 1673 C C . LEU A 1 214 ? -6.450 5.487 5.071 1.00 97.25 214 LEU A C 1
ATOM 1675 O O . LEU A 1 214 ? -5.756 4.538 5.439 1.00 97.25 214 LEU A O 1
ATOM 1679 N N . TYR A 1 215 ? -5.919 6.616 4.620 1.00 96.19 215 TYR A N 1
ATOM 1680 C CA . TYR A 1 215 ? -4.489 6.834 4.462 1.00 96.19 215 TYR A CA 1
ATOM 1681 C C . TYR A 1 215 ? -4.021 8.014 5.305 1.00 96.19 215 TYR A C 1
ATOM 1683 O O . TYR A 1 215 ? -4.432 9.149 5.066 1.00 96.19 215 TYR A O 1
ATOM 1691 N N . TYR A 1 216 ? -3.122 7.756 6.253 1.00 95.69 216 TYR A N 1
ATOM 1692 C CA . TYR A 1 216 ? -2.509 8.784 7.088 1.00 95.69 216 TYR A CA 1
ATOM 1693 C C . TYR A 1 216 ? -1.053 9.045 6.687 1.00 95.69 216 TYR A C 1
ATOM 1695 O O . TYR A 1 216 ? -0.156 8.222 6.900 1.00 95.69 216 TYR A O 1
ATOM 1703 N N . ASN A 1 217 ? -0.805 10.233 6.137 1.00 93.88 217 ASN A N 1
ATOM 1704 C CA . ASN A 1 217 ? 0.541 10.746 5.935 1.00 93.88 217 ASN A CA 1
ATOM 1705 C C . ASN A 1 217 ? 0.969 11.524 7.184 1.00 93.88 217 ASN A C 1
ATOM 1707 O O . ASN A 1 217 ? 0.513 12.643 7.421 1.00 93.88 217 ASN A O 1
ATOM 1711 N N . VAL A 1 218 ? 1.850 10.923 7.983 1.00 91.56 218 VAL A N 1
ATOM 1712 C CA . VAL A 1 218 ? 2.285 11.474 9.273 1.00 91.56 218 VAL A CA 1
ATOM 1713 C C . VAL A 1 218 ? 3.110 12.747 9.085 1.00 91.56 218 VAL A C 1
ATOM 1715 O O . VAL A 1 218 ? 2.913 13.713 9.814 1.00 91.56 218 VAL A O 1
ATOM 1718 N N . GLU A 1 219 ? 3.995 12.780 8.084 1.00 90.19 219 GLU A N 1
ATOM 1719 C CA . GLU A 1 219 ? 4.847 13.944 7.797 1.00 90.19 219 GLU A CA 1
ATOM 1720 C C . GLU A 1 219 ? 4.027 15.153 7.349 1.00 90.19 219 GLU A C 1
ATOM 1722 O O . GLU A 1 219 ? 4.253 16.262 7.825 1.00 90.19 219 GLU A O 1
ATOM 1727 N N . LYS A 1 220 ? 3.033 14.930 6.482 1.00 90.94 220 LYS A N 1
ATOM 1728 C CA . LYS A 1 220 ? 2.105 15.977 6.027 1.00 90.94 220 LYS A CA 1
ATOM 1729 C C . LYS A 1 220 ? 0.953 16.225 7.001 1.00 90.94 220 LYS A C 1
ATOM 1731 O O . LYS A 1 220 ? 0.117 17.087 6.750 1.00 90.94 220 LYS A O 1
ATOM 1736 N N . ASN A 1 221 ? 0.888 15.451 8.083 1.00 91.56 221 ASN A N 1
ATOM 1737 C CA . ASN A 1 221 ? -0.210 15.424 9.037 1.00 91.56 221 ASN A CA 1
ATOM 1738 C C . ASN A 1 221 ? -1.603 15.366 8.371 1.00 91.56 221 ASN A C 1
ATOM 1740 O O . ASN A 1 221 ? -2.548 15.991 8.850 1.00 91.56 221 ASN A O 1
ATOM 1744 N N . SER A 1 222 ? -1.757 14.617 7.277 1.00 93.38 222 SER A N 1
ATOM 1745 C CA . SER A 1 222 ? -2.995 14.564 6.489 1.00 93.38 222 SER A CA 1
ATOM 1746 C C . SER A 1 222 ? -3.614 13.173 6.502 1.00 93.38 222 SER A C 1
ATOM 1748 O O . SER A 1 222 ? -2.910 12.171 6.372 1.00 93.38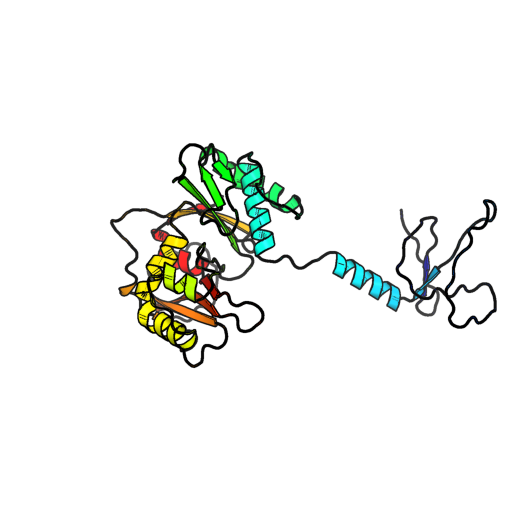 222 SER A O 1
ATOM 1750 N N . ILE A 1 223 ? -4.936 13.115 6.655 1.00 96.38 223 ILE A N 1
ATOM 1751 C CA . ILE A 1 223 ? -5.715 11.884 6.539 1.00 96.38 223 ILE A CA 1
ATOM 1752 C C . ILE A 1 223 ? -6.562 12.011 5.278 1.00 96.38 223 ILE A C 1
ATOM 1754 O O . ILE A 1 223 ? -7.190 13.043 5.053 1.00 96.38 223 ILE A O 1
ATOM 1758 N N . ARG A 1 224 ? -6.548 10.976 4.440 1.00 96.25 224 ARG A N 1
ATOM 1759 C CA . ARG A 1 224 ? -7.376 10.901 3.238 1.00 96.25 224 ARG A CA 1
ATOM 1760 C C . ARG A 1 224 ? -8.199 9.628 3.235 1.00 96.25 224 ARG A C 1
ATOM 1762 O O . ARG A 1 224 ? -7.676 8.569 3.577 1.00 96.25 224 ARG A O 1
ATOM 1769 N N . LEU A 1 225 ? -9.451 9.731 2.809 1.00 96.56 225 LEU A N 1
ATOM 1770 C CA . LEU A 1 225 ? -10.258 8.591 2.401 1.00 96.56 225 LEU A CA 1
ATOM 1771 C C . LEU A 1 225 ? -10.119 8.432 0.887 1.00 96.56 225 LEU A C 1
ATOM 1773 O O . LEU A 1 225 ? -10.455 9.342 0.131 1.00 96.56 225 LEU A O 1
ATOM 1777 N N . LEU A 1 226 ? -9.596 7.286 0.461 1.00 95.69 226 LEU A N 1
ATOM 1778 C CA . LEU A 1 226 ? -9.490 6.905 -0.939 1.00 95.69 226 LEU A CA 1
ATOM 1779 C C . LEU A 1 226 ? -10.516 5.825 -1.239 1.00 95.69 226 LEU A C 1
ATOM 1781 O O . LEU A 1 226 ? -10.512 4.771 -0.604 1.00 95.69 226 LEU A O 1
ATOM 1785 N N . GLN A 1 227 ? -11.370 6.072 -2.221 1.00 93.31 227 GLN A N 1
ATOM 1786 C CA . GLN A 1 227 ? -12.311 5.085 -2.733 1.00 93.31 227 GLN A CA 1
ATOM 1787 C C . GLN A 1 227 ? -11.952 4.797 -4.191 1.00 93.31 227 GLN A C 1
ATOM 1789 O O . GLN A 1 227 ? -12.009 5.720 -5.007 1.00 93.31 227 GLN A O 1
ATOM 1794 N N . PRO A 1 228 ? -11.540 3.562 -4.527 1.00 89.69 228 PRO A N 1
ATOM 1795 C CA . PRO A 1 228 ? -11.328 3.166 -5.913 1.00 89.69 228 PRO A CA 1
ATOM 1796 C C . PRO A 1 228 ? -12.608 3.395 -6.716 1.00 89.69 228 PRO A C 1
ATOM 1798 O O . PRO A 1 228 ? -13.690 2.969 -6.308 1.00 89.69 228 PRO A O 1
ATOM 1801 N N . ILE A 1 229 ? -12.494 4.084 -7.848 1.00 87.81 229 ILE A N 1
ATOM 1802 C CA . ILE A 1 229 ? -13.618 4.245 -8.765 1.00 87.81 229 ILE A CA 1
ATOM 1803 C C . ILE A 1 229 ? -13.707 2.945 -9.557 1.00 87.81 229 ILE A C 1
ATOM 1805 O O . ILE A 1 229 ? -12.936 2.709 -10.484 1.00 87.81 229 ILE A O 1
ATOM 1809 N N . ASN A 1 230 ? -14.652 2.087 -9.178 1.00 66.56 230 ASN A N 1
ATOM 1810 C CA . ASN A 1 230 ? -14.931 0.825 -9.865 1.00 66.56 230 ASN A CA 1
ATOM 1811 C C . ASN A 1 230 ? -15.717 1.052 -11.170 1.00 66.56 230 ASN A C 1
ATOM 1813 O O . ASN A 1 230 ? -16.687 0.349 -11.445 1.00 66.56 230 ASN A O 1
ATOM 1817 N N . SER A 1 231 ? -15.337 2.042 -11.980 1.00 53.56 231 SER A N 1
ATOM 1818 C CA . SER A 1 231 ? -15.854 2.150 -13.340 1.00 53.56 231 SER A CA 1
ATOM 1819 C C . SER A 1 231 ? -15.002 1.238 -14.213 1.00 53.56 231 SER A C 1
ATOM 1821 O O . SER A 1 231 ? -13.908 1.615 -14.644 1.00 53.56 231 SER A O 1
ATOM 1823 N N . GLY A 1 232 ? -15.500 0.027 -14.473 1.00 55.41 232 GLY A N 1
ATOM 1824 C CA . GLY A 1 232 ? -14.934 -0.900 -15.464 1.00 55.41 232 GLY A CA 1
ATOM 1825 C C . GLY A 1 232 ? -14.738 -0.278 -16.857 1.00 55.41 232 GLY A C 1
ATOM 1826 O O . GLY A 1 232 ? -14.080 -0.871 -17.703 1.00 55.41 232 GLY A O 1
ATOM 1827 N N . ASP A 1 233 ? -15.252 0.934 -17.059 1.00 55.81 233 ASP A N 1
ATOM 1828 C CA . ASP A 1 233 ? -15.171 1.753 -18.263 1.00 55.81 233 ASP A CA 1
ATOM 1829 C C . ASP A 1 233 ? -13.789 2.385 -18.515 1.00 55.81 233 ASP A C 1
ATOM 1831 O O . ASP A 1 233 ? -13.535 2.852 -19.621 1.00 55.81 233 ASP A O 1
ATOM 1835 N N . SER A 1 234 ? -12.879 2.418 -17.530 1.00 65.06 234 SER A N 1
ATOM 1836 C CA . SER A 1 234 ? -11.522 2.956 -17.739 1.00 65.06 234 SER A CA 1
ATOM 1837 C C . SER A 1 234 ? -10.477 2.359 -16.781 1.00 65.06 234 SER A C 1
ATOM 1839 O O . SER A 1 234 ? -9.916 3.082 -15.945 1.00 65.06 234 SER A O 1
ATOM 1841 N N . PRO A 1 235 ? -10.183 1.047 -16.866 1.00 83.88 235 PRO A N 1
ATOM 1842 C CA . PRO A 1 235 ? -9.082 0.453 -16.114 1.00 83.88 235 PRO A CA 1
ATOM 1843 C C . PRO A 1 235 ? -7.742 1.084 -16.516 1.00 83.88 235 PRO A C 1
ATOM 1845 O O . PRO A 1 235 ? -7.559 1.531 -17.648 1.00 83.88 235 PRO A O 1
ATOM 1848 N N . ILE A 1 236 ? -6.776 1.095 -15.595 1.00 90.31 236 ILE A N 1
ATOM 1849 C CA . ILE A 1 236 ? -5.409 1.522 -15.916 1.00 90.31 236 ILE A CA 1
ATOM 1850 C C . ILE A 1 236 ? -4.833 0.548 -16.949 1.00 90.31 236 ILE A C 1
ATOM 1852 O O . ILE A 1 236 ? -4.627 -0.630 -16.644 1.00 90.31 236 ILE A O 1
ATOM 1856 N N . ASN A 1 237 ? -4.531 1.039 -18.153 1.00 92.38 237 ASN A N 1
ATOM 1857 C CA . ASN A 1 237 ? -3.830 0.245 -19.153 1.00 92.38 237 ASN A CA 1
ATOM 1858 C C . ASN A 1 237 ? -2.322 0.242 -18.866 1.00 92.38 237 ASN A C 1
ATOM 1860 O O . ASN A 1 237 ? -1.562 1.069 -19.363 1.00 92.38 237 ASN A O 1
ATOM 1864 N N . TRP A 1 238 ? -1.874 -0.712 -18.050 1.00 94.44 238 TRP A N 1
ATOM 1865 C CA . TRP A 1 238 ? -0.464 -0.836 -17.673 1.00 94.44 238 TRP A CA 1
ATOM 1866 C C . TRP A 1 238 ? 0.469 -1.054 -18.878 1.00 94.44 238 TRP A C 1
ATOM 1868 O O . TRP A 1 238 ? 1.636 -0.687 -18.820 1.00 94.44 238 TRP A O 1
ATOM 1878 N N . SER A 1 239 ? -0.025 -1.592 -19.996 1.00 95.19 239 SER A N 1
ATOM 1879 C CA . SER A 1 239 ? 0.809 -1.839 -21.181 1.00 95.19 239 SER A CA 1
ATOM 1880 C C . SER A 1 239 ? 1.235 -0.569 -21.935 1.00 95.19 239 SER A C 1
ATOM 1882 O O . SER A 1 239 ? 2.200 -0.614 -22.692 1.00 95.19 239 SER A O 1
ATOM 1884 N N . GLU A 1 240 ? 0.570 0.569 -21.704 1.00 93.44 240 GLU A N 1
ATOM 1885 C CA . GLU A 1 240 ? 0.863 1.840 -22.390 1.00 93.44 240 GLU A CA 1
ATOM 1886 C C . GLU A 1 240 ? 2.053 2.598 -21.793 1.00 93.44 240 GLU A C 1
ATOM 1888 O O . GLU A 1 240 ? 2.586 3.524 -22.409 1.00 93.44 240 GLU A O 1
ATOM 1893 N N . PHE A 1 241 ? 2.494 2.228 -20.589 1.00 94.69 241 PHE A N 1
ATOM 1894 C CA . PHE A 1 241 ? 3.577 2.938 -19.924 1.00 94.69 241 PHE A CA 1
ATOM 1895 C C . PHE A 1 241 ? 4.945 2.441 -20.375 1.00 94.69 241 PHE A C 1
ATOM 1897 O O . PHE A 1 241 ? 5.233 1.245 -20.422 1.00 94.69 241 PHE A O 1
ATOM 1904 N N . LYS A 1 242 ? 5.856 3.391 -20.589 1.00 95.50 242 LYS A N 1
ATOM 1905 C CA . LYS A 1 242 ? 7.281 3.091 -20.693 1.00 95.50 242 LYS A CA 1
ATOM 1906 C C . LYS A 1 242 ? 7.875 2.923 -19.299 1.00 95.50 242 LYS A C 1
ATOM 1908 O O . LYS A 1 242 ? 7.876 3.864 -18.502 1.00 95.50 242 LYS A O 1
ATOM 1913 N N . TYR A 1 243 ? 8.426 1.741 -19.038 1.00 97.12 243 TYR A N 1
ATOM 1914 C CA . TYR A 1 243 ? 9.049 1.399 -17.765 1.00 97.12 243 TYR A CA 1
ATOM 1915 C C . TYR A 1 243 ? 10.562 1.594 -17.793 1.00 97.12 243 TYR A C 1
ATOM 1917 O O . TYR A 1 243 ? 11.244 1.220 -18.745 1.00 97.12 243 TYR A O 1
ATOM 1925 N N . THR A 1 244 ? 11.100 2.151 -16.712 1.00 97.31 244 THR A N 1
ATOM 1926 C CA . THR A 1 244 ? 12.542 2.179 -16.438 1.00 97.31 244 THR A CA 1
ATOM 1927 C C . THR A 1 244 ? 12.803 1.740 -15.004 1.00 97.31 244 THR A C 1
ATOM 1929 O O . THR A 1 244 ? 11.912 1.787 -14.157 1.00 97.31 244 THR A O 1
ATOM 1932 N N . TRP A 1 245 ? 14.028 1.308 -14.721 1.00 97.88 245 TRP A N 1
ATOM 1933 C CA . TRP A 1 245 ? 14.419 0.790 -13.414 1.00 97.88 245 TRP A CA 1
ATOM 1934 C C . TRP A 1 245 ? 15.622 1.553 -12.875 1.00 97.88 245 TRP A C 1
ATOM 1936 O O . TRP A 1 245 ? 16.464 2.024 -13.635 1.00 97.88 245 TRP A O 1
ATOM 1946 N N . THR A 1 246 ? 15.723 1.685 -11.552 1.00 96.81 246 THR A N 1
ATOM 1947 C CA . THR A 1 246 ? 16.898 2.322 -10.925 1.00 96.81 246 THR A CA 1
ATOM 1948 C C . THR A 1 246 ? 18.173 1.495 -11.050 1.00 96.81 246 THR A C 1
ATOM 1950 O O . THR A 1 246 ? 19.260 2.045 -10.914 1.00 96.81 246 THR A O 1
ATOM 1953 N N . CYS A 1 247 ? 18.038 0.189 -11.262 1.00 96.50 247 CYS A N 1
ATOM 1954 C CA . CYS A 1 247 ? 19.122 -0.726 -11.594 1.00 96.50 247 CYS A CA 1
ATOM 1955 C C . CYS A 1 247 ? 18.557 -1.946 -12.323 1.00 96.50 247 CYS A C 1
ATOM 1957 O O . CYS A 1 247 ? 17.389 -2.298 -12.124 1.00 96.50 247 CYS A O 1
ATOM 1959 N N . ASP A 1 248 ? 19.383 -2.575 -13.153 1.00 97.06 248 ASP A N 1
ATOM 1960 C CA . ASP A 1 248 ? 19.071 -3.830 -13.836 1.00 97.06 248 ASP A CA 1
ATOM 1961 C C . ASP A 1 248 ? 19.077 -5.023 -12.860 1.00 97.06 248 ASP A C 1
ATOM 1963 O O . ASP A 1 248 ? 19.603 -4.943 -11.746 1.00 97.06 248 ASP A O 1
ATOM 1967 N N . TRP A 1 249 ? 18.489 -6.150 -13.265 1.00 96.38 249 TRP A N 1
ATOM 1968 C CA . TRP A 1 249 ? 18.384 -7.343 -12.416 1.00 96.38 249 TRP A CA 1
ATOM 1969 C C . TRP A 1 249 ? 19.738 -7.965 -12.032 1.00 96.38 249 TRP A C 1
ATOM 1971 O O . TRP A 1 249 ? 19.799 -8.638 -11.000 1.00 96.38 249 TRP A O 1
ATOM 1981 N N . VAL A 1 250 ? 20.812 -7.731 -12.798 1.00 95.00 250 VAL A N 1
ATOM 1982 C CA . VAL A 1 250 ? 22.169 -8.224 -12.501 1.00 95.00 250 VAL A CA 1
ATOM 1983 C C . VAL A 1 250 ? 22.808 -7.388 -11.390 1.00 95.00 250 VAL A C 1
ATOM 1985 O O . VAL A 1 250 ? 23.427 -7.940 -10.482 1.00 95.00 250 VAL A O 1
ATOM 1988 N N . THR A 1 251 ? 22.615 -6.066 -11.407 1.00 94.94 251 THR A N 1
ATOM 1989 C CA . THR A 1 251 ? 23.165 -5.135 -10.402 1.00 94.94 251 THR A CA 1
ATOM 1990 C C . THR A 1 251 ? 22.222 -4.859 -9.223 1.00 94.94 251 THR A C 1
ATOM 1992 O O . THR A 1 251 ? 22.578 -4.159 -8.265 1.00 94.94 251 THR A O 1
ATOM 1995 N N . TRP A 1 252 ? 21.015 -5.430 -9.234 1.00 93.62 252 TRP A N 1
ATOM 1996 C CA . TRP A 1 252 ? 20.028 -5.293 -8.166 1.00 93.62 252 TRP A CA 1
ATOM 1997 C C . TRP A 1 252 ? 20.457 -6.027 -6.889 1.00 93.62 252 TRP A C 1
ATOM 1999 O O . TRP A 1 252 ? 20.050 -7.154 -6.610 1.00 93.62 252 TRP A O 1
ATOM 2009 N N . ASN A 1 253 ? 21.200 -5.329 -6.031 1.00 88.75 253 ASN A N 1
ATOM 2010 C CA . ASN A 1 253 ? 21.673 -5.876 -4.758 1.00 88.75 253 ASN A CA 1
ATOM 2011 C C . ASN A 1 253 ? 20.583 -5.945 -3.674 1.00 88.75 253 ASN A C 1
ATOM 2013 O O . ASN A 1 253 ? 20.318 -7.012 -3.127 1.00 88.75 253 ASN A O 1
ATOM 2017 N N . ASN A 1 254 ? 19.942 -4.815 -3.354 1.00 88.75 254 ASN A N 1
ATOM 2018 C CA . ASN A 1 254 ? 18.955 -4.727 -2.266 1.00 88.75 254 ASN A CA 1
ATOM 2019 C C . ASN A 1 254 ? 17.565 -4.367 -2.800 1.00 88.75 254 ASN A C 1
ATOM 2021 O O . ASN A 1 254 ? 16.605 -5.111 -2.610 1.00 88.75 254 ASN A O 1
ATOM 2025 N N . SER A 1 255 ? 17.459 -3.252 -3.519 1.00 94.88 255 SER A N 1
ATOM 2026 C CA . SER A 1 255 ? 16.196 -2.749 -4.056 1.00 94.88 255 SER A CA 1
ATOM 2027 C C . SER A 1 255 ? 16.353 -2.197 -5.464 1.00 94.88 255 SER A C 1
ATOM 2029 O O . SER A 1 255 ? 17.393 -1.620 -5.775 1.00 94.88 255 SER A O 1
ATOM 2031 N N . SER A 1 256 ? 15.292 -2.308 -6.258 1.00 97.31 256 SER A N 1
ATOM 2032 C CA . SER A 1 256 ? 15.132 -1.596 -7.521 1.00 97.31 256 SER A CA 1
ATOM 2033 C C . SER A 1 256 ? 13.745 -0.961 -7.552 1.00 97.31 256 SER A C 1
ATOM 2035 O O . SER A 1 256 ? 12.770 -1.535 -7.060 1.00 97.31 256 SER A O 1
ATOM 2037 N N . CYS A 1 257 ? 13.666 0.260 -8.066 1.00 97.25 257 CYS A N 1
ATOM 2038 C CA . CYS A 1 257 ? 12.428 1.010 -8.194 1.00 97.25 257 CYS A CA 1
ATOM 2039 C C . CYS A 1 257 ? 12.032 1.063 -9.667 1.00 97.25 257 CYS A C 1
ATOM 2041 O O . CYS A 1 257 ? 12.821 1.541 -10.487 1.00 97.25 257 CYS A O 1
ATOM 2043 N N . VAL A 1 258 ? 10.821 0.598 -9.979 1.00 98.00 258 VAL A N 1
ATOM 2044 C CA . VAL A 1 258 ? 10.212 0.821 -11.287 1.00 98.00 258 VAL A CA 1
ATOM 2045 C C . VAL A 1 258 ? 9.695 2.248 -11.360 1.00 98.00 258 VAL A C 1
ATOM 2047 O O . VAL A 1 258 ? 9.037 2.756 -10.445 1.00 98.00 258 VAL A O 1
ATOM 2050 N N . LYS A 1 259 ? 9.997 2.892 -12.478 1.00 97.56 259 LYS A N 1
ATOM 2051 C CA . LYS A 1 259 ? 9.544 4.224 -12.834 1.00 97.56 259 LYS A CA 1
ATOM 2052 C C . LYS A 1 259 ? 8.758 4.163 -14.136 1.00 97.56 259 LYS A C 1
ATOM 2054 O O . LYS A 1 259 ? 9.064 3.345 -15.000 1.00 97.56 259 LYS A O 1
ATOM 2059 N N . ILE A 1 260 ? 7.790 5.056 -14.274 1.00 96.25 260 ILE A N 1
ATOM 2060 C CA . ILE A 1 260 ? 7.020 5.256 -15.501 1.00 96.25 260 ILE A CA 1
ATOM 2061 C C . ILE A 1 260 ? 7.310 6.634 -16.080 1.00 96.25 260 ILE A C 1
ATOM 2063 O O . ILE A 1 260 ? 7.502 7.602 -15.338 1.00 96.25 260 ILE A O 1
ATOM 2067 N N . THR A 1 261 ? 7.340 6.724 -17.404 1.00 93.50 261 THR A N 1
ATOM 2068 C CA . THR A 1 261 ? 7.346 8.004 -18.115 1.00 93.50 261 THR A CA 1
ATOM 2069 C C . THR A 1 261 ? 5.906 8.430 -18.377 1.00 93.50 261 THR A C 1
ATOM 2071 O O . THR A 1 261 ? 5.121 7.654 -18.914 1.00 93.50 261 THR A O 1
ATOM 2074 N N . VAL A 1 262 ? 5.557 9.654 -17.985 1.00 89.56 262 VAL A N 1
ATOM 2075 C CA . VAL A 1 262 ? 4.236 10.250 -18.211 1.00 89.56 262 VAL A CA 1
ATOM 2076 C C . VAL A 1 262 ? 4.385 11.569 -18.959 1.00 89.56 262 VAL A C 1
ATOM 2078 O O . VAL A 1 262 ? 5.260 12.381 -18.640 1.00 89.56 262 VAL A O 1
ATOM 2081 N N . ALA A 1 263 ? 3.520 11.799 -19.947 1.00 80.75 263 ALA A N 1
ATOM 2082 C CA . ALA A 1 263 ? 3.410 13.099 -20.594 1.00 80.75 263 ALA A CA 1
ATOM 2083 C C . ALA A 1 263 ? 2.895 14.125 -19.576 1.00 80.75 263 ALA A C 1
ATOM 2085 O O . ALA A 1 263 ? 2.016 13.832 -18.758 1.00 80.75 263 ALA A O 1
ATOM 2086 N N . ARG A 1 264 ? 3.438 15.344 -19.595 1.00 68.06 264 ARG A N 1
ATOM 2087 C CA . ARG A 1 264 ? 2.918 16.418 -18.752 1.00 68.06 264 ARG A CA 1
ATOM 2088 C C . ARG A 1 264 ? 1.548 16.849 -19.278 1.00 68.06 264 ARG A C 1
ATOM 2090 O O . ARG A 1 264 ? 1.459 17.701 -20.151 1.00 68.06 264 ARG A O 1
ATOM 2097 N N . ALA A 1 265 ? 0.472 16.313 -18.707 1.00 54.47 265 ALA A N 1
ATOM 2098 C CA . ALA A 1 265 ? -0.819 16.986 -18.785 1.00 54.47 265 ALA A CA 1
ATOM 2099 C C . ALA A 1 265 ? -0.684 18.358 -18.098 1.00 54.47 265 ALA A C 1
ATOM 2101 O O . ALA A 1 265 ? -0.087 18.461 -17.019 1.00 54.47 265 ALA A O 1
ATOM 2102 N N . ASN A 1 266 ? -1.188 19.413 -18.742 1.00 40.34 266 ASN A N 1
ATOM 2103 C CA . ASN A 1 266 ? -1.204 20.781 -18.224 1.00 40.34 266 ASN A CA 1
ATOM 2104 C C . ASN A 1 266 ? -1.868 20.806 -16.840 1.00 40.34 266 ASN A C 1
ATOM 2106 O O . ASN A 1 266 ? -3.089 20.846 -16.731 1.00 40.34 266 ASN A O 1
ATOM 2110 N N . ARG A 1 267 ? -1.076 20.768 -15.761 1.00 46.16 267 ARG A N 1
ATOM 2111 C CA . ARG A 1 267 ? -1.611 20.995 -14.418 1.00 46.16 267 ARG A CA 1
ATOM 2112 C C . ARG A 1 267 ? -2.097 22.436 -14.356 1.00 46.16 267 ARG A C 1
ATOM 2114 O O . ARG A 1 267 ? -1.285 23.358 -14.429 1.00 46.16 267 ARG A O 1
ATOM 2121 N N . SER A 1 268 ? -3.398 22.622 -14.156 1.00 37.47 268 SER A N 1
ATOM 2122 C CA . SER A 1 268 ? -3.911 23.810 -13.486 1.00 37.47 268 SER A CA 1
ATOM 2123 C C . SER A 1 268 ? -3.197 23.913 -12.140 1.00 37.47 268 SER A C 1
ATOM 2125 O O . SER A 1 268 ? -3.274 23.016 -11.301 1.00 37.47 268 SER A O 1
ATOM 2127 N N . SER A 1 269 ? -2.420 24.980 -12.001 1.00 39.03 269 SER A N 1
ATOM 2128 C CA . SER A 1 269 ? -1.637 25.313 -10.822 1.00 39.03 269 SER A CA 1
ATOM 2129 C C . SER A 1 269 ? -2.550 25.427 -9.601 1.00 39.03 269 SER A C 1
ATOM 2131 O O . SER A 1 269 ? -3.212 26.441 -9.414 1.00 39.03 269 SER A O 1
ATOM 2133 N N . GLN A 1 270 ? -2.602 24.391 -8.769 1.00 37.53 270 GLN A N 1
ATOM 2134 C CA . GLN A 1 270 ? -2.962 24.541 -7.367 1.00 37.53 270 GLN A CA 1
ATOM 2135 C C . GLN A 1 270 ? -1.990 23.709 -6.533 1.00 37.53 270 GLN A C 1
ATOM 2137 O O . GLN A 1 270 ? -1.873 22.496 -6.700 1.00 37.53 270 GLN A O 1
ATOM 2142 N N . ASN A 1 271 ? -1.309 24.422 -5.636 1.00 38.34 271 ASN A N 1
ATOM 2143 C CA . ASN A 1 271 ? -0.374 23.978 -4.602 1.00 38.34 271 ASN A CA 1
ATOM 2144 C C . ASN A 1 271 ? 1.094 23.890 -5.048 1.00 38.34 271 ASN A C 1
ATOM 2146 O O . ASN A 1 271 ? 1.573 22.899 -5.599 1.00 38.34 271 ASN A O 1
ATOM 2150 N N . GLY A 1 272 ? 1.801 24.993 -4.777 1.00 37.50 272 GLY A N 1
ATOM 2151 C CA . GLY A 1 272 ? 3.223 25.206 -5.025 1.00 37.50 272 GLY A CA 1
ATOM 2152 C C . GLY A 1 272 ? 4.120 24.402 -4.092 1.00 37.50 272 GLY A C 1
ATOM 2153 O O . GLY A 1 272 ? 4.699 24.953 -3.162 1.00 37.50 272 GLY A O 1
ATOM 2154 N N . ASP A 1 273 ? 4.264 23.111 -4.377 1.00 39.16 273 ASP A N 1
ATOM 2155 C CA . ASP A 1 273 ? 5.310 22.286 -3.779 1.00 39.16 273 ASP A CA 1
ATOM 2156 C C . ASP A 1 273 ? 6.456 22.097 -4.786 1.00 39.16 273 ASP A C 1
ATOM 2158 O O . ASP A 1 273 ? 6.353 21.369 -5.781 1.00 39.16 273 ASP A O 1
ATOM 2162 N N . SER A 1 274 ? 7.538 22.841 -4.550 1.00 38.88 274 SER A N 1
ATOM 2163 C CA . SER A 1 274 ? 8.738 22.901 -5.384 1.00 38.88 274 SER A CA 1
ATOM 2164 C C . SER A 1 274 ? 9.622 21.683 -5.112 1.00 38.88 274 SER A C 1
ATOM 2166 O O . SER A 1 274 ? 10.647 21.758 -4.437 1.00 38.88 274 SER A O 1
ATOM 2168 N N . SER A 1 275 ? 9.216 20.523 -5.627 1.00 42.91 275 SER A N 1
ATOM 2169 C CA . SER A 1 275 ? 10.151 19.411 -5.798 1.00 42.91 275 SER A CA 1
ATOM 2170 C C . SER A 1 275 ? 10.922 19.631 -7.101 1.00 42.91 275 SER A C 1
ATOM 2172 O O . SER A 1 275 ? 10.32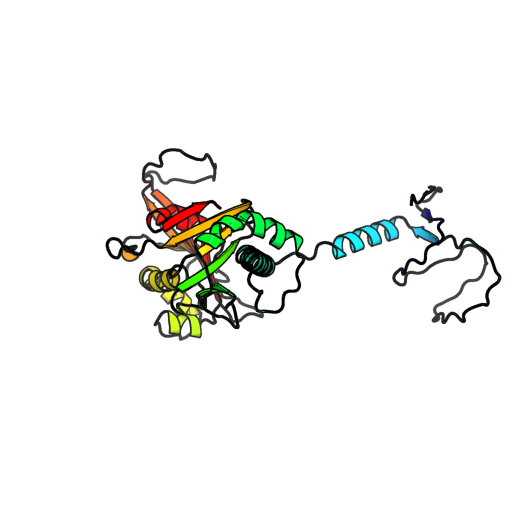8 19.743 -8.173 1.00 42.91 275 SER A O 1
ATOM 2174 N N . HIS A 1 276 ? 12.250 19.746 -7.000 1.00 40.72 276 HIS A N 1
ATOM 2175 C CA . HIS A 1 276 ? 13.172 19.830 -8.136 1.00 40.72 276 HIS A CA 1
ATOM 2176 C C . HIS A 1 276 ? 12.894 18.685 -9.122 1.00 40.72 276 HIS A C 1
ATOM 2178 O O . HIS A 1 276 ? 13.172 17.523 -8.826 1.00 40.72 276 HIS A O 1
ATOM 2184 N N . ILE A 1 277 ? 12.340 19.004 -10.292 1.00 47.91 277 ILE A N 1
ATOM 2185 C CA . ILE A 1 277 ? 12.029 18.026 -11.337 1.00 47.91 277 ILE A CA 1
ATOM 2186 C C . ILE A 1 277 ? 12.765 18.428 -12.611 1.00 47.91 277 ILE A C 1
ATOM 2188 O O . ILE A 1 277 ? 12.533 19.500 -13.163 1.00 47.91 277 ILE A O 1
ATOM 2192 N N . LEU A 1 278 ? 13.631 17.530 -13.077 1.00 44.47 278 LEU A N 1
ATOM 2193 C CA . LEU A 1 278 ? 14.248 17.574 -14.398 1.00 44.47 278 LEU A CA 1
ATOM 2194 C C . LEU A 1 278 ? 13.206 17.095 -15.422 1.00 44.47 278 LEU A C 1
ATOM 2196 O O . LEU A 1 278 ? 12.842 15.918 -15.423 1.00 44.47 278 LEU A O 1
ATOM 2200 N N . SER A 1 279 ? 12.683 17.998 -16.249 1.00 49.78 279 SER A N 1
ATOM 2201 C CA . SER A 1 279 ? 11.936 17.650 -17.465 1.00 49.78 279 SER A CA 1
ATOM 2202 C C . SER A 1 279 ? 12.915 17.439 -18.617 1.00 49.78 279 SER A C 1
ATOM 2204 O O . SER A 1 279 ? 13.875 18.200 -18.737 1.00 49.78 279 SER A O 1
ATOM 2206 N N . ASN A 1 280 ? 12.676 16.438 -19.466 1.00 57.56 280 ASN A N 1
ATOM 2207 C CA . ASN A 1 280 ? 13.368 16.365 -20.754 1.00 57.56 280 ASN A CA 1
ATOM 2208 C C . ASN A 1 280 ? 12.768 17.400 -21.729 1.00 57.56 280 ASN A C 1
ATOM 2210 O O . ASN A 1 280 ? 11.686 17.941 -21.487 1.00 57.56 280 ASN A O 1
ATOM 2214 N N . GLU A 1 281 ? 13.471 17.677 -22.827 1.00 58.66 281 GLU A N 1
ATOM 2215 C CA . GLU A 1 281 ? 13.067 18.651 -23.860 1.00 58.66 281 GLU A CA 1
ATOM 2216 C C . GLU A 1 281 ? 11.685 18.345 -24.476 1.00 58.66 281 GLU A C 1
ATOM 2218 O O . GLU A 1 281 ? 11.028 19.238 -25.002 1.00 58.66 281 GLU A O 1
ATOM 2223 N N . ASN A 1 282 ? 11.195 17.111 -24.312 1.00 64.12 282 ASN A N 1
ATOM 2224 C CA . ASN A 1 282 ? 9.908 16.632 -24.818 1.00 64.12 282 ASN A CA 1
ATOM 2225 C C . ASN A 1 282 ? 8.737 16.840 -23.837 1.00 64.12 282 ASN A C 1
ATOM 2227 O O . ASN A 1 282 ? 7.614 16.428 -24.121 1.00 64.12 282 ASN A O 1
ATOM 2231 N N . GLY A 1 283 ? 8.971 17.444 -22.665 1.00 71.69 283 GLY A N 1
ATOM 2232 C CA . GLY A 1 283 ? 7.925 17.686 -21.666 1.00 71.69 283 GLY A CA 1
ATOM 2233 C C . GLY A 1 283 ? 7.454 16.430 -20.924 1.00 71.69 283 GLY A C 1
ATOM 2234 O O . GLY A 1 283 ? 6.419 16.459 -20.255 1.00 71.69 283 GLY A O 1
ATOM 2235 N N . GLU A 1 284 ? 8.201 15.331 -20.999 1.00 81.69 284 GLU A N 1
ATOM 2236 C CA . GLU A 1 284 ? 7.903 14.108 -20.264 1.00 81.69 284 GLU A CA 1
ATOM 2237 C C . GLU A 1 284 ? 8.499 14.163 -18.855 1.00 81.69 284 GLU A C 1
ATOM 2239 O O . GLU A 1 284 ? 9.575 14.721 -18.605 1.00 81.69 284 GLU A O 1
ATOM 2244 N N . LYS A 1 285 ? 7.798 13.536 -17.910 1.00 86.44 285 LYS A N 1
ATOM 2245 C CA . LYS A 1 285 ? 8.263 13.364 -16.536 1.00 86.44 285 LYS A CA 1
ATOM 2246 C C . LYS A 1 285 ? 8.405 11.883 -16.231 1.00 86.44 285 LYS A C 1
ATOM 2248 O O . LYS A 1 285 ? 7.503 11.096 -16.489 1.00 86.44 285 LYS A O 1
ATOM 2253 N N . THR A 1 286 ? 9.518 11.517 -15.604 1.00 91.44 286 THR A N 1
ATOM 2254 C CA . THR A 1 286 ? 9.675 10.185 -15.016 1.00 91.44 286 THR A CA 1
ATOM 2255 C C . THR A 1 286 ? 9.235 10.210 -13.554 1.00 91.44 286 THR A C 1
ATOM 2257 O O . THR A 1 286 ? 9.650 11.084 -12.791 1.00 91.44 286 THR A O 1
ATOM 2260 N N . VAL A 1 287 ? 8.397 9.253 -13.166 1.00 93.56 287 VAL A N 1
ATOM 2261 C CA . VAL A 1 287 ? 7.804 9.134 -11.829 1.00 93.56 287 VAL A CA 1
ATOM 2262 C C . VAL A 1 287 ? 8.105 7.743 -11.278 1.00 93.56 287 VAL A C 1
ATOM 2264 O O . VAL A 1 287 ? 7.942 6.747 -11.976 1.00 93.56 287 VAL A O 1
ATOM 2267 N N . SER A 1 288 ? 8.568 7.664 -10.035 1.00 95.50 288 SER A N 1
ATOM 2268 C CA . SER A 1 288 ? 8.751 6.411 -9.306 1.00 95.50 288 SER A CA 1
ATOM 2269 C C . SER A 1 288 ? 7.397 5.831 -8.934 1.00 95.50 288 SER A C 1
ATOM 2271 O O . SER A 1 288 ? 6.609 6.469 -8.245 1.00 95.50 288 SER A O 1
ATOM 2273 N N . LEU A 1 289 ? 7.140 4.599 -9.357 1.00 96.19 289 LEU A N 1
ATOM 2274 C CA . LEU A 1 289 ? 5.853 3.949 -9.155 1.00 96.19 289 LEU A CA 1
ATOM 2275 C C . LEU A 1 289 ? 5.901 2.983 -7.972 1.00 96.19 289 LEU A C 1
ATOM 2277 O O . LEU A 1 289 ? 5.083 3.063 -7.055 1.00 96.19 289 LEU A O 1
ATOM 2281 N N . MET A 1 290 ? 6.879 2.080 -7.967 1.00 96.75 290 MET A N 1
ATOM 2282 C CA . MET A 1 290 ? 6.970 1.028 -6.963 1.00 96.75 290 MET A CA 1
ATOM 2283 C C . MET A 1 290 ? 8.414 0.604 -6.731 1.00 96.75 290 MET A C 1
ATOM 2285 O O . MET A 1 290 ? 9.214 0.500 -7.651 1.00 96.75 290 MET A O 1
ATOM 2289 N N . GLU A 1 291 ? 8.733 0.307 -5.480 1.00 96.88 291 GLU A N 1
ATOM 2290 C CA . GLU A 1 291 ? 10.000 -0.283 -5.086 1.00 96.88 291 GLU A CA 1
ATOM 2291 C C . GLU A 1 291 ? 9.826 -1.755 -4.749 1.00 96.88 291 GLU A C 1
ATOM 2293 O O . GLU A 1 291 ? 8.959 -2.124 -3.955 1.00 96.88 291 GLU A O 1
ATOM 2298 N N . PHE A 1 292 ? 10.716 -2.570 -5.298 1.00 97.38 292 PHE A N 1
ATOM 2299 C CA . PHE A 1 292 ? 10.888 -3.960 -4.932 1.00 97.38 292 PHE A CA 1
ATOM 2300 C C . PHE A 1 292 ? 12.198 -4.091 -4.161 1.00 97.38 292 PHE A C 1
ATOM 2302 O O . PHE A 1 292 ? 13.253 -3.654 -4.623 1.00 97.38 292 PHE A O 1
ATOM 2309 N N . GLN A 1 293 ? 12.151 -4.709 -2.986 1.00 95.62 293 GLN A N 1
ATOM 2310 C CA . GLN A 1 293 ? 13.315 -4.977 -2.153 1.00 95.62 293 GLN A CA 1
ATOM 2311 C C . GLN A 1 293 ? 13.369 -6.461 -1.785 1.00 95.62 293 GLN A C 1
ATOM 2313 O O . GLN A 1 293 ? 12.396 -7.016 -1.280 1.00 95.62 293 GLN A O 1
ATOM 2318 N N . PHE A 1 294 ? 14.532 -7.080 -1.975 1.00 92.94 294 PHE A N 1
ATOM 2319 C CA . PHE A 1 2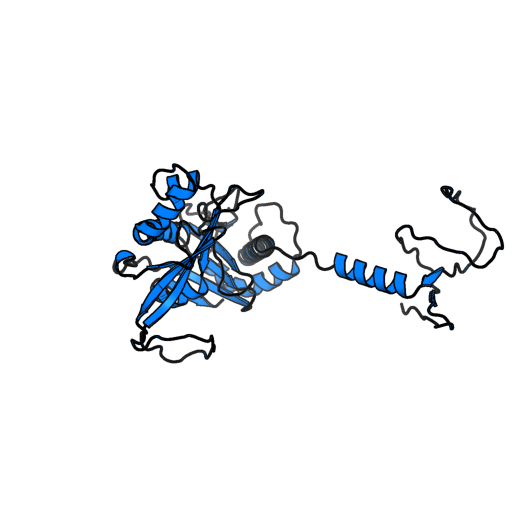94 ? 14.833 -8.419 -1.477 1.00 92.94 294 PHE A CA 1
ATOM 2320 C C . PHE A 1 294 ? 15.743 -8.281 -0.261 1.00 92.94 294 PHE A C 1
ATOM 2322 O O . PHE A 1 294 ? 16.839 -7.728 -0.352 1.00 92.94 294 PHE A O 1
ATOM 2329 N N . HIS A 1 295 ? 15.288 -8.738 0.901 1.00 87.44 295 HIS A N 1
ATOM 2330 C CA . HIS A 1 295 ? 16.110 -8.686 2.100 1.00 87.44 295 HIS A CA 1
ATOM 2331 C C . HIS A 1 295 ? 17.234 -9.735 2.027 1.00 87.44 295 HIS A C 1
ATOM 2333 O O . HIS A 1 295 ? 16.998 -10.894 1.718 1.00 87.44 295 HIS A O 1
ATOM 2339 N N . THR A 1 296 ? 18.470 -9.322 2.317 1.00 73.56 296 THR A N 1
ATOM 2340 C CA . THR A 1 296 ? 19.683 -10.153 2.161 1.00 73.56 296 THR A CA 1
ATOM 2341 C C . THR A 1 296 ? 20.250 -10.681 3.483 1.00 73.56 296 THR A C 1
ATOM 2343 O O . THR A 1 296 ? 21.346 -11.231 3.516 1.00 73.56 296 THR A O 1
ATOM 2346 N N . LYS A 1 297 ? 19.543 -10.471 4.602 1.00 74.19 297 LYS A N 1
ATOM 2347 C CA . LYS A 1 297 ? 20.006 -10.830 5.956 1.00 74.19 297 LYS A CA 1
ATOM 2348 C C . LYS A 1 297 ? 18.965 -11.685 6.687 1.00 74.19 297 LYS A C 1
ATOM 2350 O O . LYS A 1 297 ? 18.467 -12.659 6.150 1.00 74.19 297 LYS A O 1
ATOM 2355 N N . SER A 1 298 ? 18.600 -11.307 7.911 1.00 74.38 298 SER A N 1
ATOM 2356 C CA . SER A 1 298 ? 17.724 -12.066 8.814 1.00 74.38 298 SER A CA 1
ATOM 2357 C C . SER A 1 298 ? 16.260 -12.174 8.378 1.00 74.38 298 SER A C 1
ATOM 2359 O O . SER A 1 298 ? 15.469 -12.814 9.065 1.00 74.38 298 SER A O 1
ATOM 2361 N N . ARG A 1 299 ? 15.871 -11.525 7.278 1.00 78.12 299 ARG A N 1
ATOM 2362 C CA . ARG A 1 299 ? 14.516 -11.579 6.731 1.00 78.12 299 ARG A CA 1
ATOM 2363 C C . ARG A 1 299 ? 14.581 -12.249 5.374 1.00 78.12 299 ARG A C 1
ATOM 2365 O O . ARG A 1 299 ? 15.350 -11.816 4.528 1.00 78.12 299 ARG A O 1
ATOM 2372 N N . THR A 1 300 ? 13.737 -13.248 5.185 1.00 84.69 300 THR A N 1
ATOM 2373 C CA . THR A 1 300 ? 13.571 -13.963 3.917 1.00 84.69 300 THR A CA 1
ATOM 2374 C C . THR A 1 300 ? 12.416 -13.392 3.077 1.00 84.69 300 THR A C 1
ATOM 2376 O O . THR A 1 300 ? 12.324 -13.658 1.885 1.00 84.69 300 THR A O 1
ATOM 2379 N N . ASN A 1 301 ? 11.576 -12.532 3.671 1.00 90.56 301 ASN A N 1
ATOM 2380 C CA . ASN A 1 301 ? 10.517 -11.807 2.965 1.00 90.56 301 ASN A CA 1
ATOM 2381 C C . ASN A 1 301 ? 11.080 -10.756 1.989 1.00 90.56 301 ASN A C 1
ATOM 2383 O O . ASN A 1 301 ? 12.145 -10.174 2.208 1.00 90.56 301 ASN A O 1
ATOM 2387 N N . MET A 1 302 ? 10.295 -10.447 0.963 1.00 93.81 302 MET A N 1
ATOM 2388 C CA . MET A 1 302 ? 10.428 -9.257 0.129 1.00 93.81 302 MET A CA 1
ATOM 2389 C C . MET A 1 302 ? 9.784 -8.046 0.817 1.00 93.81 302 MET A C 1
ATOM 2391 O O . MET A 1 302 ? 8.986 -8.193 1.742 1.00 93.81 302 MET A O 1
ATOM 2395 N N . ALA A 1 303 ? 10.099 -6.844 0.344 1.00 94.50 303 ALA A N 1
ATOM 2396 C CA . ALA A 1 303 ? 9.305 -5.648 0.593 1.00 94.50 303 ALA A CA 1
ATOM 2397 C C . ALA A 1 303 ? 8.990 -4.969 -0.746 1.00 94.50 303 ALA A C 1
ATOM 2399 O O . ALA A 1 303 ? 9.867 -4.386 -1.378 1.00 94.50 303 ALA A O 1
ATOM 2400 N N . VAL A 1 304 ? 7.734 -5.060 -1.169 1.00 96.62 304 VAL A N 1
ATOM 2401 C CA . VAL A 1 304 ? 7.189 -4.490 -2.403 1.00 96.62 304 VAL A CA 1
ATOM 2402 C C . VAL A 1 304 ? 6.228 -3.373 -2.019 1.00 96.62 304 VAL A C 1
ATOM 2404 O O . VAL A 1 304 ? 5.271 -3.601 -1.278 1.00 96.62 304 VAL A O 1
ATOM 2407 N N . ARG A 1 305 ? 6.536 -2.136 -2.416 1.00 96.12 305 ARG A N 1
ATOM 2408 C CA . ARG A 1 305 ? 5.881 -0.933 -1.881 1.00 96.12 305 ARG A CA 1
ATOM 2409 C C . ARG A 1 305 ? 5.682 0.119 -2.957 1.00 96.12 305 ARG A C 1
ATOM 2411 O O . ARG A 1 305 ? 6.652 0.555 -3.576 1.00 96.12 305 ARG A O 1
ATOM 2418 N N . TRP A 1 306 ? 4.454 0.590 -3.109 1.00 96.69 306 TRP A N 1
ATOM 2419 C CA . TRP A 1 306 ? 4.136 1.769 -3.902 1.00 96.69 306 TRP A CA 1
ATOM 2420 C C . TRP A 1 306 ? 4.891 2.989 -3.385 1.00 96.69 306 TRP A C 1
ATOM 2422 O O . TRP A 1 306 ? 4.990 3.195 -2.173 1.00 96.69 306 TRP A O 1
ATOM 2432 N N . CYS A 1 307 ? 5.379 3.819 -4.300 1.00 95.62 307 CYS A N 1
ATOM 2433 C CA . CYS A 1 307 ? 5.662 5.225 -4.036 1.00 95.62 307 CYS A CA 1
ATOM 2434 C C . CYS A 1 307 ? 4.316 5.957 -4.072 1.00 95.62 307 CYS A C 1
ATOM 2436 O O . CYS A 1 307 ? 3.897 6.481 -5.097 1.00 95.62 307 CYS A O 1
ATOM 2438 N N . PHE A 1 308 ? 3.581 5.876 -2.971 1.00 94.25 308 PHE A N 1
ATOM 2439 C CA . PHE A 1 308 ? 2.142 6.088 -2.922 1.00 94.25 308 PHE A CA 1
ATOM 2440 C C . PHE A 1 308 ? 1.728 7.512 -3.297 1.00 94.25 308 PHE A C 1
ATOM 2442 O O . PHE A 1 308 ? 0.780 7.690 -4.052 1.00 94.25 308 PHE A O 1
ATOM 2449 N N . GLU A 1 309 ? 2.462 8.532 -2.846 1.00 92.56 309 GLU A N 1
ATOM 2450 C CA . GLU A 1 309 ? 2.154 9.921 -3.226 1.00 92.56 309 GLU A CA 1
ATOM 2451 C C . GLU A 1 309 ? 2.361 10.163 -4.727 1.00 92.56 309 GLU A C 1
ATOM 2453 O O . GLU A 1 309 ? 1.600 10.892 -5.362 1.00 92.56 309 GLU A O 1
ATOM 2458 N N . GLU A 1 310 ? 3.376 9.525 -5.309 1.00 93.38 310 GLU A N 1
ATOM 2459 C CA . GLU A 1 310 ? 3.649 9.595 -6.741 1.00 93.38 310 GLU A CA 1
ATOM 2460 C C . GLU A 1 310 ? 2.580 8.846 -7.545 1.00 93.38 310 GLU A C 1
ATOM 2462 O O . GLU A 1 310 ? 2.066 9.403 -8.518 1.00 93.38 310 GLU A O 1
ATOM 2467 N N . LEU A 1 311 ? 2.169 7.657 -7.086 1.00 94.25 311 LEU A N 1
ATOM 2468 C CA . LEU A 1 311 ? 1.051 6.899 -7.649 1.00 94.25 311 LEU A CA 1
ATOM 2469 C C . LEU A 1 311 ? -0.227 7.736 -7.671 1.00 94.25 311 LEU A C 1
ATOM 2471 O O . LEU A 1 311 ? -0.833 7.876 -8.727 1.00 94.25 311 LEU A O 1
ATOM 2475 N N . LEU A 1 312 ? -0.610 8.355 -6.551 1.00 92.75 312 LEU A N 1
ATOM 2476 C CA . LEU A 1 312 ? -1.808 9.199 -6.501 1.00 92.75 312 LEU A CA 1
ATOM 2477 C C . LEU A 1 312 ? -1.687 10.444 -7.385 1.00 92.75 312 LEU A C 1
ATOM 2479 O O . LEU A 1 312 ? -2.685 10.924 -7.909 1.00 92.75 312 LEU A O 1
ATOM 2483 N N . SER A 1 313 ? -0.474 10.963 -7.589 1.00 91.12 313 SER A N 1
ATOM 2484 C CA . SER A 1 313 ? -0.261 12.111 -8.476 1.00 91.12 313 SER A CA 1
ATOM 2485 C C . SER A 1 313 ? -0.439 11.789 -9.963 1.00 91.12 313 SER A C 1
ATOM 2487 O O . SER A 1 313 ? -0.642 12.712 -10.751 1.00 91.12 313 SER A O 1
ATOM 2489 N N . VAL A 1 314 ? -0.323 10.511 -10.341 1.00 91.81 314 VAL A N 1
ATOM 2490 C CA . VAL A 1 314 ? -0.478 10.030 -11.723 1.00 91.81 314 VAL A CA 1
ATOM 2491 C C . VAL A 1 314 ? -1.864 9.428 -11.934 1.00 91.81 314 VAL A C 1
ATOM 2493 O O . VAL A 1 314 ? -2.521 9.738 -12.917 1.00 91.81 314 VAL A O 1
ATOM 2496 N N . PHE A 1 315 ? -2.322 8.608 -10.991 1.00 92.31 315 PHE A N 1
ATOM 2497 C CA . PHE A 1 315 ? -3.539 7.803 -11.102 1.00 92.31 315 PHE A CA 1
ATOM 2498 C C . PHE A 1 315 ? -4.680 8.319 -10.221 1.00 92.31 315 PHE A C 1
ATOM 2500 O O . PHE A 1 315 ? -5.646 7.602 -9.981 1.00 92.31 315 PHE A O 1
ATOM 2507 N N . GLY A 1 316 ? -4.588 9.555 -9.721 1.00 92.19 316 GLY A N 1
ATOM 2508 C CA . GLY A 1 316 ? -5.580 10.141 -8.816 1.00 92.19 316 GLY A CA 1
ATOM 2509 C C . GLY A 1 316 ? -7.001 10.165 -9.383 1.00 92.19 316 GLY A C 1
ATOM 2510 O O . GLY A 1 316 ? -7.948 10.043 -8.618 1.00 92.19 316 GLY A O 1
ATOM 2511 N N . SER A 1 317 ? -7.156 10.237 -10.709 1.00 91.31 317 SER A N 1
ATOM 2512 C CA . SER A 1 317 ? -8.452 10.164 -11.398 1.00 91.31 317 SER A CA 1
ATOM 2513 C C . SER A 1 317 ? -9.156 8.810 -11.277 1.00 91.31 317 SER A C 1
ATOM 2515 O O . SER A 1 317 ? -10.340 8.733 -11.574 1.00 91.31 317 SER A O 1
ATOM 2517 N N . HIS A 1 318 ? -8.459 7.755 -10.842 1.00 92.12 318 HIS A N 1
ATOM 2518 C CA . HIS A 1 318 ? -9.048 6.439 -10.569 1.00 92.12 318 HIS A CA 1
ATOM 2519 C C . HIS A 1 318 ? -9.559 6.307 -9.127 1.00 92.12 318 HIS A C 1
ATOM 2521 O O . HIS A 1 318 ? -9.962 5.222 -8.706 1.00 92.12 318 HIS A O 1
ATOM 2527 N N . PHE A 1 319 ? -9.539 7.397 -8.355 1.00 93.25 319 PHE A N 1
ATOM 2528 C CA . PHE A 1 319 ? -9.984 7.422 -6.971 1.00 93.25 319 PHE A CA 1
ATOM 2529 C C . PHE A 1 319 ? -10.890 8.622 -6.713 1.00 93.25 319 PHE A C 1
ATOM 2531 O O . PHE A 1 319 ? -10.612 9.740 -7.142 1.00 93.25 319 PHE A O 1
ATOM 2538 N N . THR A 1 320 ? -11.922 8.427 -5.901 1.00 94.00 320 THR A N 1
ATOM 2539 C CA . THR A 1 320 ? -12.468 9.531 -5.114 1.00 94.00 320 THR A CA 1
ATOM 2540 C C . THR A 1 320 ? -11.532 9.747 -3.931 1.00 94.00 320 THR A C 1
ATOM 2542 O O . THR A 1 320 ? -11.290 8.825 -3.150 1.00 94.00 320 THR A O 1
ATOM 2545 N N . ILE A 1 321 ? -10.960 10.948 -3.828 1.00 95.19 321 ILE A N 1
ATOM 2546 C CA . ILE A 1 321 ? -10.018 11.316 -2.768 1.00 95.19 321 ILE A CA 1
ATOM 2547 C C . ILE A 1 321 ? -10.634 12.438 -1.942 1.00 95.19 321 ILE A C 1
ATOM 2549 O O . ILE A 1 321 ? -10.830 13.547 -2.434 1.00 95.19 321 ILE A O 1
ATOM 2553 N N . GLU A 1 322 ? -10.883 12.157 -0.670 1.00 94.69 322 GLU A N 1
ATOM 2554 C CA . GLU A 1 322 ? -11.406 13.122 0.291 1.00 94.69 322 GLU A CA 1
ATOM 2555 C C . GLU A 1 322 ? -10.388 13.362 1.410 1.00 94.69 322 GLU A C 1
ATOM 2557 O O . GLU A 1 322 ? -9.782 12.412 1.903 1.00 94.69 322 GLU A O 1
ATOM 2562 N N . ASN A 1 323 ? -10.196 14.616 1.825 1.00 94.94 323 ASN A N 1
ATOM 2563 C CA . ASN A 1 323 ? -9.397 14.947 3.009 1.00 94.94 323 ASN A CA 1
ATOM 2564 C C . ASN A 1 323 ? -10.285 14.923 4.261 1.00 94.94 323 ASN A C 1
ATOM 2566 O O . ASN A 1 323 ? -11.371 15.499 4.230 1.00 94.94 323 ASN A O 1
ATOM 2570 N N . LEU A 1 324 ? -9.800 14.293 5.337 1.00 91.69 324 LEU A N 1
ATOM 2571 C CA . LEU A 1 324 ? -10.483 14.178 6.632 1.00 91.69 324 LEU A CA 1
ATOM 2572 C C . LEU A 1 324 ? -9.860 15.072 7.713 1.00 91.69 324 LEU A C 1
ATOM 2574 O O . LEU A 1 324 ? -8.602 15.109 7.826 1.00 91.69 324 LEU A O 1
#

Secondary structure (DSSP, 8-state):
-PPPEEEETTTEEEE---------S-----SSS-----S-----PPP-S-------EEEEHHHHHHHHHHHHHHH-----HHHHHHHHHHHHHHHHT----S---S-SHHHH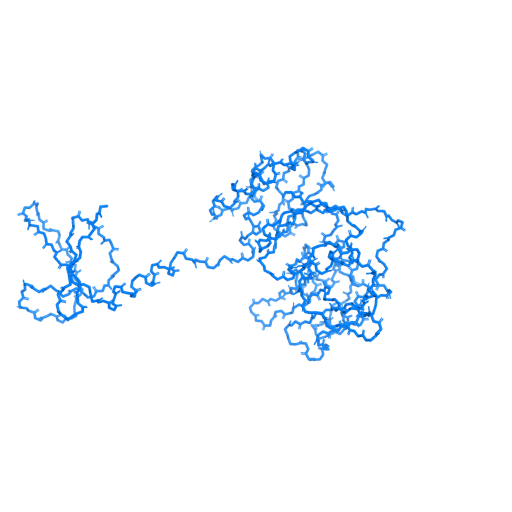HHHHHHGGGGGTSTTEEE---TT-S-SEEESS-TT-EEEEEEE-STT-EEPPTTTTT--HHHHHHHHT-----HHHHHHHHHHSHHHHHHHHHHTTSSS-EEEEETTTTEEEEEEE---TTS---GGGSEEEESS-TTT-SSEEEEEEEEE-----------------TT-EEEEEEEEEEE--SS--SEEEEEEHHHHHHHHGGGEEEEE-

Radius of gyration: 28.76 Å; chains: 1; bounding box: 64×46×90 Å

pLDDT: mean 76.13, std 24.97, range [26.34, 98.19]

Organism: NCBI:txid1070528

Foldseek 3Di:
DDWDWDDDPDQKIKTDDDDDDPDDDDDWDQPPDDDDDDDDDDDDDDDDDDDDDDDITIDGNVRVVVVVVVVVVVVCPPDDQVNVQLLLLLLLCLLLVADAPDDDDDDNPSSVVSSVQCVVCNVVQPAKYQDDPDQDLARIAHPVHRLAGEAEEEAEDDLGWAAQGNQQWAFPCSVCVQLVHDDDDLLVSQQCCQVPVLSSVVSRCCSHQVHWYWYAYVVVRWTKIKHFQPPPVDDPNSVPWDWDKPDGSVPQDFKIWIKTKDADDPDPDDDDDDDDFDADPRRIGIFTFWMWGQDPPPGSIIRITGSVNSNCVVCVVRIDMDID

Sequence (324 aa):
MQLQSEVLTNNCRIFSGSTRIKMPRFLITCYTCSSQINNTTITHKVPGPNTCPHIQYAICDKCYKKSLGDHNKMVKKQLRTEDDGKMFEMGICLALGIPYDGKYKYGMDIPNVLKTRLDPIKNRFPDYAHSAKSGARYDYTSIGDPDKHISAKTTKKGNGKVAPQVIGQAQPQKFCDVVGIPYTNVSELKKYIQENIAAILPALFSHTFDCPMLYYNVEKNSIRLLQPINSGDSPINWSEFKYTWTCDWVTWNNSSCVKITVARANRSSQNGDSSHILSNENGEKTVSLMEFQFHTKSRTNMAVRWCFEELLSVFGSHFTIENL